Protein AF-A0A132NDT7-F1 (afdb_monomer)

InterPro domains:
  IPR002509 NodB homology domain [PF01522] (3-120)
  IPR002509 NodB homology domain [PS51677] (2-185)
  IPR011330 Glycoside hydrolase/deacetylase, beta/alpha-barrel [SSF88713] (2-185)
  IPR050248 Polysaccharide deacetylase, ArnD subfamily [PTHR10587] (4-184)

Organism: NCBI:txid1469144

Sequence (188 aa):
GRWVALTLDDGPHPRYTPQVLALLRQYRVRATFCLIGTQVRAHPELVRQIVADGHWLCDHTMTHDDRLRRRPDDRVQYEIGAAKRLIEQVAPGARVRYFRAPGGNWSPRLTTAAAAQEMQPLGWSVDPRDWERGRSAASIVRQVHRQLAPGSVILLHDGGGNRAATVAALRVLIPQLLRAGYSFGPPA

Mean predicted aligned error: 2.29 Å

Radius of gyration: 15.52 Å; Cα contacts (8 Å, |Δi|>4): 383; chains: 1; bounding box: 35×32×42 Å

Solvent-accessible surface area (backbone atoms only — not comparable to full-atom values): 9787 Å² total; per-residue (Å²): 129,41,37,32,17,45,34,32,31,52,14,53,26,93,77,39,35,60,54,46,51,51,52,30,59,75,69,73,51,48,39,32,38,25,32,18,27,58,29,39,70,74,35,37,70,54,53,34,49,44,47,75,70,65,35,46,39,24,28,23,26,28,80,55,55,63,60,46,76,76,50,58,68,71,56,47,45,46,30,49,54,50,16,42,50,48,53,38,66,60,19,83,88,51,66,62,47,28,30,34,53,36,92,68,48,74,43,72,68,55,53,53,50,33,47,77,64,68,20,43,84,51,83,67,66,23,77,37,59,57,82,47,88,89,56,46,26,69,56,29,42,52,41,38,64,75,52,63,50,75,71,28,27,35,51,43,48,33,21,89,66,90,34,65,34,42,52,54,18,48,73,52,42,55,62,50,40,47,75,67,52,38,46,61,42,77,82,129

Nearest PDB structures (foldseek):
  5o6y-assembly4_D  TM=9.507E-01  e=4.295E-18  Bacillus cereus ATCC 14579
  2c1g-assembly1_A  TM=9.563E-01  e=1.006E-17  Streptococcus pneumoniae R6
  2c1i-assembly1_A  TM=9.515E-01  e=7.886E-18  Streptococcus pneumoniae R6
  6h8n-assembly1_A  TM=9.478E-01  e=3.391E-17  Bacillus subtilis subsp. subtilis str. 168
  6h8l-assembly1_A  TM=9.472E-01  e=5.860E-17  Bacillus subtilis subsp. subtilis str. 168

pLDDT: mean 97.6, std 3.36, range [61.59, 98.94]

Secondary structure (DSSP, 8-state):
-EEEEEEEEEE--TTTHHHHHHHHHHTT---EEEE-HHHHHH-HHHHHHHHHTT-EEEE--SS--TTGGGS-HHHHHHHHHHHHHHHHHHSTT--EEEE--GGG---HHHHHHHHTTTPEE---SB---TTSTT--HHHHHHHHHHH--TT-EEEEESSSS--HHHHHHHHHHHHHHHHTTEEE----

Foldseek 3Di:
DFAEAEEAEADDDPPQLVLVLVLCVVLVAAHEYAYAQCRCVVCLVSLQSNVVSVHAYEHAFNHLDLCLVVDDLVSLLCRRVVSQVSSCVSHPPHDHAAYEYRVNNDDPSNCVSCVVVNHDYDDFQQDLVLVDPPDALVSSLVSRVVRDDRLGYHYHYRRDDDNPRVSSNSNVNSVVCVVVVYGYDHRD

Structure (mmCIF, N/CA/C/O backbone):
data_AF-A0A132NDT7-F1
#
_entry.id   AF-A0A132NDT7-F1
#
loop_
_atom_site.group_PDB
_atom_site.id
_atom_site.type_symbol
_atom_site.label_atom_id
_atom_site.label_alt_id
_atom_site.label_comp_id
_atom_site.label_asym_id
_atom_site.label_entity_id
_atom_site.label_seq_id
_atom_site.pdbx_PDB_ins_code
_atom_site.Cartn_x
_atom_site.Cartn_y
_atom_site.Cartn_z
_atom_site.occupancy
_atom_site.B_iso_or_equiv
_atom_site.auth_seq_id
_atom_site.auth_comp_id
_atom_site.auth_asym_id
_atom_site.auth_atom_id
_atom_site.pdbx_PDB_model_num
ATOM 1 N N . GLY A 1 1 ? -12.066 18.129 10.594 1.00 61.59 1 GLY A N 1
ATOM 2 C CA . GLY A 1 1 ? -11.829 16.884 11.358 1.00 61.59 1 GLY A CA 1
ATOM 3 C C . GLY A 1 1 ? -10.398 16.430 11.150 1.00 61.59 1 GLY A C 1
ATOM 4 O O . GLY A 1 1 ? -9.768 16.913 10.218 1.00 61.59 1 GLY A O 1
ATOM 5 N N . ARG A 1 2 ? -9.869 15.548 12.005 1.00 88.50 2 ARG A N 1
ATOM 6 C CA . ARG A 1 2 ? -8.537 14.958 11.789 1.00 88.50 2 ARG A CA 1
ATOM 7 C C . ARG A 1 2 ? -8.659 13.871 10.719 1.00 88.50 2 ARG A C 1
ATOM 9 O O . ARG A 1 2 ? -9.625 13.122 10.754 1.00 88.50 2 ARG A O 1
ATOM 16 N N . TRP A 1 3 ? -7.732 13.797 9.773 1.00 94.62 3 TRP A N 1
ATOM 17 C CA . TRP A 1 3 ? -7.769 12.840 8.660 1.00 94.62 3 TRP A CA 1
ATOM 18 C C . TRP A 1 3 ? -6.424 12.111 8.540 1.00 94.62 3 TRP A C 1
ATOM 20 O O . TRP A 1 3 ? -5.398 12.711 8.855 1.00 94.62 3 TRP A O 1
ATOM 30 N N . VAL A 1 4 ? -6.428 10.840 8.125 1.00 97.94 4 VAL A N 1
ATOM 31 C CA . VAL A 1 4 ? -5.228 10.036 7.821 1.00 97.94 4 VAL A CA 1
ATOM 32 C C . VAL A 1 4 ? -5.446 9.118 6.618 1.00 97.94 4 VAL A C 1
ATOM 34 O O . VAL A 1 4 ? -6.557 8.631 6.382 1.00 97.94 4 VAL A O 1
ATOM 37 N N . ALA A 1 5 ? -4.358 8.805 5.917 1.00 98.50 5 ALA A N 1
ATOM 38 C CA . ALA A 1 5 ? -4.307 7.710 4.957 1.00 98.50 5 ALA A CA 1
ATOM 39 C C . ALA A 1 5 ? -3.639 6.488 5.592 1.00 98.50 5 ALA A C 1
ATOM 41 O O . ALA A 1 5 ? -2.468 6.525 5.968 1.00 98.50 5 ALA A O 1
ATOM 42 N N . LEU A 1 6 ? -4.377 5.384 5.683 1.00 98.81 6 LEU A N 1
ATOM 43 C CA . LEU A 1 6 ? -3.814 4.078 6.016 1.00 98.81 6 LEU A CA 1
ATOM 44 C C . LEU A 1 6 ? -3.384 3.391 4.716 1.00 98.81 6 LEU A C 1
ATOM 46 O O . LEU A 1 6 ? -4.221 3.216 3.829 1.00 98.81 6 LEU A O 1
ATOM 50 N N . THR A 1 7 ? -2.107 3.020 4.594 1.00 98.88 7 THR A N 1
ATOM 51 C CA . THR A 1 7 ? -1.554 2.400 3.378 1.00 98.88 7 THR A CA 1
ATOM 52 C C . THR A 1 7 ? -0.884 1.064 3.685 1.00 98.88 7 THR A C 1
ATOM 54 O O . THR A 1 7 ? -0.211 0.948 4.710 1.00 98.88 7 THR A O 1
ATOM 57 N N . LEU A 1 8 ? -1.133 0.062 2.842 1.00 98.88 8 LEU A N 1
ATOM 58 C CA . LEU A 1 8 ? -0.717 -1.332 3.013 1.00 98.88 8 LEU A CA 1
ATOM 59 C C . LEU A 1 8 ? 0.065 -1.779 1.771 1.00 98.88 8 LEU A C 1
ATOM 61 O O . LEU A 1 8 ? -0.501 -1.780 0.677 1.00 98.88 8 LEU A O 1
ATOM 65 N N . ASP A 1 9 ? 1.321 -2.172 1.959 1.00 98.88 9 ASP A N 1
ATOM 66 C CA . ASP A 1 9 ? 2.238 -2.552 0.882 1.00 98.88 9 ASP A CA 1
ATOM 67 C C . ASP A 1 9 ? 2.454 -4.074 0.805 1.00 98.88 9 ASP A C 1
ATOM 69 O O . ASP A 1 9 ? 2.186 -4.837 1.744 1.00 98.88 9 ASP A O 1
ATOM 73 N N . ASP A 1 10 ? 2.988 -4.488 -0.342 1.00 98.75 10 ASP A N 1
ATOM 74 C CA . ASP A 1 10 ? 3.468 -5.827 -0.708 1.00 98.75 10 ASP A CA 1
ATOM 75 C C . ASP A 1 10 ? 2.410 -6.907 -0.950 1.00 98.75 10 ASP A C 1
ATOM 77 O O . ASP A 1 10 ? 2.745 -8.037 -1.324 1.00 98.75 10 ASP A O 1
ATOM 81 N N . GLY A 1 11 ? 1.140 -6.592 -0.725 1.00 98.00 11 GLY A N 1
ATOM 82 C CA . GLY A 1 11 ? 0.028 -7.495 -0.975 1.00 98.00 11 GLY A CA 1
ATOM 83 C C . GLY A 1 11 ? -0.308 -7.688 -2.465 1.00 98.00 11 GLY A C 1
ATOM 84 O O . GLY A 1 11 ? 0.299 -7.081 -3.354 1.00 98.00 11 GLY A O 1
ATOM 85 N N . PRO A 1 12 ? -1.333 -8.509 -2.759 1.00 98.62 12 PRO A N 1
ATOM 86 C CA . PRO A 1 12 ? -2.122 -9.278 -1.792 1.00 98.62 12 PRO A CA 1
ATOM 87 C C . PRO A 1 12 ? -1.417 -10.565 -1.322 1.00 98.62 12 PRO A C 1
ATOM 89 O O . PRO A 1 12 ? -0.888 -11.329 -2.120 1.00 98.62 12 PRO A O 1
ATOM 92 N N . HIS A 1 13 ? -1.471 -10.853 -0.022 1.00 98.62 13 HIS A N 1
ATOM 93 C CA . HIS A 1 13 ? -0.978 -12.093 0.580 1.00 98.62 13 HIS A CA 1
ATOM 94 C C . HIS A 1 13 ? -2.145 -12.969 1.070 1.00 98.62 13 HIS A C 1
ATOM 96 O O . HIS A 1 13 ? -2.976 -12.493 1.855 1.00 98.62 13 HIS A O 1
ATOM 102 N N . PRO A 1 14 ? -2.173 -14.281 0.759 1.00 98.56 14 PRO A N 1
ATOM 103 C CA . PRO A 1 14 ? -3.346 -15.136 0.965 1.00 98.56 14 PRO A CA 1
ATOM 104 C C . PRO A 1 14 ? -3.723 -15.320 2.438 1.00 98.56 14 PRO A C 1
ATOM 106 O O . PRO A 1 14 ? -4.879 -15.557 2.768 1.00 98.56 14 PRO A O 1
ATOM 109 N N . ARG A 1 15 ? -2.755 -15.180 3.353 1.00 98.69 15 ARG A N 1
ATOM 110 C CA . ARG A 1 15 ? -3.000 -15.275 4.800 1.00 98.69 15 ARG A CA 1
ATOM 111 C C . ARG A 1 15 ? -3.387 -13.953 5.462 1.00 98.69 15 ARG A C 1
ATOM 113 O O . ARG A 1 15 ? -4.171 -13.975 6.406 1.00 98.69 15 ARG A O 1
ATOM 120 N N . TYR A 1 16 ? -2.786 -12.832 5.063 1.00 98.81 16 TYR A N 1
ATOM 121 C CA . TYR A 1 16 ? -2.808 -11.603 5.870 1.00 98.81 16 TYR A CA 1
ATOM 122 C C . TYR A 1 16 ? -3.757 -10.559 5.295 1.00 98.81 16 TYR A C 1
ATOM 124 O O . TYR A 1 16 ? -4.542 -10.005 6.063 1.00 98.81 16 TYR A O 1
ATOM 132 N N . THR A 1 17 ? -3.786 -10.376 3.973 1.00 98.88 17 THR A N 1
ATOM 133 C CA . THR A 1 17 ? -4.735 -9.472 3.311 1.00 98.88 17 THR A CA 1
ATOM 134 C C . THR A 1 17 ? -6.188 -9.760 3.711 1.00 98.88 17 THR A C 1
ATOM 136 O O . THR A 1 17 ? -6.862 -8.818 4.124 1.00 98.88 17 THR A O 1
ATOM 139 N N . PRO A 1 18 ? -6.688 -11.019 3.755 1.00 98.88 18 PRO A N 1
ATOM 140 C CA . PRO A 1 18 ? -8.059 -11.279 4.214 1.00 98.88 18 PRO A CA 1
ATOM 141 C C . PRO A 1 18 ? -8.330 -10.839 5.658 1.00 98.88 18 PRO A C 1
ATOM 143 O O . PRO A 1 18 ? -9.418 -10.361 5.971 1.00 98.88 18 PRO A O 1
ATOM 146 N N . GLN A 1 19 ? -7.342 -10.971 6.549 1.00 98.88 19 GLN A N 1
ATOM 147 C CA . GLN A 1 19 ? -7.476 -10.536 7.942 1.00 98.88 19 GLN A CA 1
ATOM 148 C C . GLN A 1 19 ? -7.499 -9.009 8.050 1.00 98.88 19 GLN A C 1
ATOM 150 O O . GLN A 1 19 ? -8.265 -8.464 8.843 1.00 98.88 19 GLN A O 1
ATOM 155 N N . VAL A 1 20 ? -6.684 -8.320 7.244 1.00 98.94 20 VAL A N 1
ATOM 156 C CA . VAL A 1 20 ? -6.707 -6.856 7.145 1.00 98.94 20 VAL A CA 1
ATOM 157 C C . VAL A 1 20 ? -8.066 -6.388 6.629 1.00 98.94 20 VAL A C 1
ATOM 159 O O . VAL A 1 20 ? -8.703 -5.578 7.297 1.00 98.94 20 VAL A O 1
ATOM 162 N N . LEU A 1 21 ? -8.562 -6.948 5.520 1.00 98.94 21 LEU A N 1
ATOM 163 C CA . LEU A 1 21 ? -9.885 -6.625 4.972 1.00 98.94 21 LEU A CA 1
ATOM 164 C C . LEU A 1 21 ? -11.000 -6.838 6.004 1.00 98.94 21 LEU A C 1
ATOM 166 O O . LEU A 1 21 ? -11.849 -5.967 6.182 1.00 98.94 21 LEU A O 1
ATOM 170 N N . ALA A 1 22 ? -10.970 -7.945 6.753 1.00 98.88 22 ALA A N 1
ATOM 171 C CA . ALA A 1 22 ? -11.943 -8.203 7.813 1.00 98.88 22 ALA A CA 1
ATOM 172 C C . ALA A 1 22 ? -11.942 -7.108 8.897 1.00 98.88 22 ALA A C 1
ATOM 174 O O . ALA A 1 22 ? -13.011 -6.652 9.304 1.00 98.88 22 ALA A O 1
ATOM 175 N N . LEU A 1 23 ? -10.763 -6.640 9.328 1.00 98.88 23 LEU A N 1
ATOM 176 C CA . LEU A 1 23 ? -10.649 -5.530 10.281 1.00 98.88 23 LEU A CA 1
ATOM 177 C C . LEU A 1 23 ? -11.166 -4.214 9.685 1.00 98.88 23 LEU A C 1
ATOM 179 O O . LEU A 1 23 ? -11.906 -3.489 10.350 1.00 98.88 23 LEU A O 1
ATOM 183 N N . LEU A 1 24 ? -10.814 -3.903 8.435 1.00 98.88 24 LEU A N 1
ATOM 184 C CA . LEU A 1 24 ? -11.271 -2.683 7.765 1.00 98.88 24 LEU A CA 1
ATOM 185 C C . LEU A 1 24 ? -12.804 -2.664 7.632 1.00 98.88 24 LEU A C 1
ATOM 187 O O . LEU A 1 24 ? -13.431 -1.665 7.992 1.00 98.88 24 LEU A O 1
ATOM 191 N N . ARG A 1 25 ? -13.418 -3.791 7.235 1.00 98.81 25 ARG A N 1
ATOM 192 C CA . ARG A 1 25 ? -14.881 -3.974 7.204 1.00 98.81 25 ARG A CA 1
ATOM 193 C C . ARG A 1 25 ? -15.506 -3.815 8.588 1.00 98.81 25 ARG A C 1
ATOM 195 O O . ARG A 1 25 ? -16.475 -3.070 8.729 1.00 98.81 25 ARG A O 1
ATOM 202 N N . GLN A 1 26 ? -14.941 -4.465 9.611 1.00 98.69 26 GLN A N 1
ATOM 203 C CA . GLN A 1 26 ? -15.437 -4.406 10.992 1.00 98.69 26 GLN A CA 1
ATOM 204 C C . GLN A 1 26 ? -15.554 -2.961 11.492 1.00 98.69 26 GLN A C 1
ATOM 20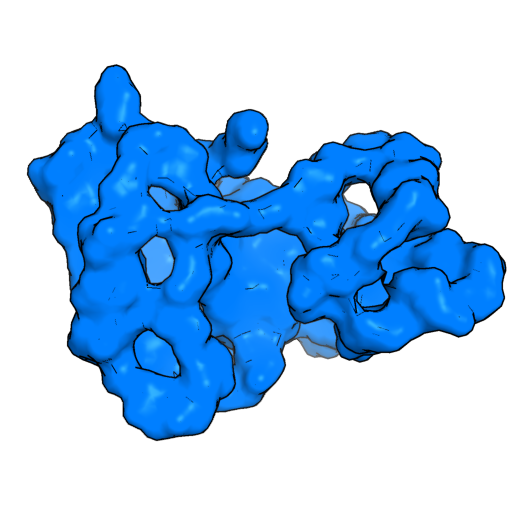6 O O . GLN A 1 26 ? -16.541 -2.603 12.132 1.00 98.69 26 GLN A O 1
ATOM 211 N N . TYR A 1 27 ? -14.560 -2.129 11.187 1.00 98.56 27 TYR A N 1
ATOM 212 C CA . TYR A 1 27 ? -14.525 -0.732 11.617 1.00 98.56 27 TYR A CA 1
ATOM 213 C C . TYR A 1 27 ? -15.078 0.252 10.579 1.00 98.56 27 TYR A C 1
ATOM 215 O O . TYR A 1 27 ? -15.073 1.455 10.831 1.00 98.56 27 TYR A O 1
ATOM 223 N N . ARG A 1 28 ? -15.577 -0.241 9.435 1.00 98.31 28 ARG A N 1
ATOM 224 C CA . ARG A 1 28 ? -16.105 0.560 8.316 1.00 98.31 28 ARG A CA 1
ATOM 225 C C . ARG A 1 28 ? -15.126 1.638 7.838 1.00 98.31 28 ARG A C 1
ATOM 227 O O . ARG A 1 28 ? -15.521 2.756 7.513 1.00 98.31 28 ARG A O 1
ATOM 234 N N . VAL A 1 29 ? -13.840 1.301 7.802 1.00 98.38 29 VAL A N 1
ATOM 235 C CA . VAL A 1 29 ? -12.772 2.182 7.313 1.00 98.38 29 VAL A CA 1
ATOM 236 C C . VAL A 1 29 ? -12.227 1.667 5.988 1.00 98.38 29 VAL A C 1
ATOM 238 O O . VAL A 1 29 ? -12.323 0.484 5.671 1.00 98.38 29 VAL A O 1
ATOM 241 N N . ARG A 1 30 ? -11.630 2.564 5.206 1.00 98.50 30 ARG A N 1
ATOM 242 C CA . ARG A 1 30 ? -10.977 2.227 3.940 1.00 98.50 30 ARG A CA 1
ATOM 243 C C . ARG A 1 30 ? -9.490 2.542 4.017 1.00 98.50 30 ARG A C 1
ATOM 245 O O . ARG A 1 30 ? -9.092 3.463 4.727 1.00 98.50 30 ARG A O 1
ATOM 252 N N . ALA A 1 31 ? -8.697 1.784 3.272 1.00 98.81 31 ALA A N 1
ATOM 253 C CA . ALA A 1 31 ? -7.254 1.949 3.161 1.00 98.81 31 ALA A CA 1
ATOM 254 C C . ALA A 1 31 ? -6.839 2.038 1.686 1.00 98.81 31 ALA A C 1
ATOM 256 O O . ALA A 1 31 ? -7.653 1.813 0.787 1.00 98.81 31 ALA A O 1
ATOM 257 N N . THR A 1 32 ? -5.576 2.379 1.450 1.00 98.88 32 THR A N 1
ATOM 258 C CA . THR A 1 32 ? -4.938 2.272 0.133 1.00 98.88 32 THR A CA 1
ATOM 259 C C . THR A 1 32 ? -4.032 1.052 0.119 1.00 98.88 32 THR A C 1
ATOM 261 O O . THR A 1 32 ? -3.212 0.902 1.019 1.00 98.88 32 THR A O 1
ATOM 264 N N . PHE A 1 33 ? -4.161 0.198 -0.888 1.00 98.88 33 PHE A N 1
ATOM 265 C CA . PHE A 1 33 ? -3.321 -0.986 -1.047 1.00 98.88 33 PHE A CA 1
ATOM 266 C C . PHE A 1 33 ? -2.342 -0.771 -2.202 1.00 98.88 33 PHE A C 1
ATOM 268 O O . PHE A 1 33 ? -2.779 -0.588 -3.340 1.00 98.88 33 PHE A O 1
ATOM 275 N N . CYS A 1 34 ? -1.041 -0.775 -1.908 1.00 98.88 34 CYS A N 1
ATOM 276 C CA . CYS A 1 34 ? 0.033 -0.762 -2.897 1.00 98.88 34 CYS A CA 1
ATOM 277 C C . CYS A 1 34 ? 0.398 -2.204 -3.255 1.00 98.88 34 CYS A C 1
ATOM 279 O O . CYS A 1 34 ? 1.018 -2.918 -2.468 1.00 98.88 34 CYS A O 1
ATOM 281 N N . LEU A 1 35 ? -0.038 -2.644 -4.435 1.00 98.94 35 LEU A N 1
ATOM 282 C CA . LEU A 1 35 ? -0.012 -4.050 -4.826 1.00 98.94 35 LEU A CA 1
ATOM 283 C C . LEU A 1 35 ? 1.175 -4.373 -5.732 1.00 98.94 35 LEU A C 1
ATOM 285 O O . LEU A 1 35 ? 1.456 -3.645 -6.686 1.00 98.94 35 LEU A O 1
ATOM 289 N N . ILE A 1 36 ? 1.811 -5.518 -5.482 1.00 98.94 36 ILE A N 1
ATOM 290 C CA . ILE A 1 36 ? 2.870 -6.054 -6.343 1.00 98.94 36 ILE A CA 1
ATOM 291 C C . ILE A 1 36 ? 2.240 -6.912 -7.445 1.00 98.94 36 ILE A C 1
ATOM 293 O O . ILE A 1 36 ? 1.453 -7.821 -7.172 1.00 98.94 36 ILE A O 1
ATOM 297 N N . GLY A 1 37 ? 2.631 -6.693 -8.700 1.00 98.88 37 GLY A N 1
ATOM 298 C CA . GLY A 1 37 ? 2.045 -7.381 -9.855 1.00 98.88 37 GLY A CA 1
ATOM 299 C C . GLY A 1 37 ? 2.145 -8.915 -9.814 1.00 98.88 37 GLY A C 1
ATOM 300 O O . GLY A 1 37 ? 1.204 -9.609 -10.202 1.00 98.88 37 GLY A O 1
ATOM 301 N N . THR A 1 38 ? 3.242 -9.488 -9.313 1.00 98.81 38 THR A N 1
ATOM 302 C CA . THR A 1 38 ? 3.347 -10.950 -9.124 1.00 98.81 38 THR A CA 1
ATOM 303 C C . THR A 1 38 ? 2.354 -11.484 -8.093 1.00 98.81 38 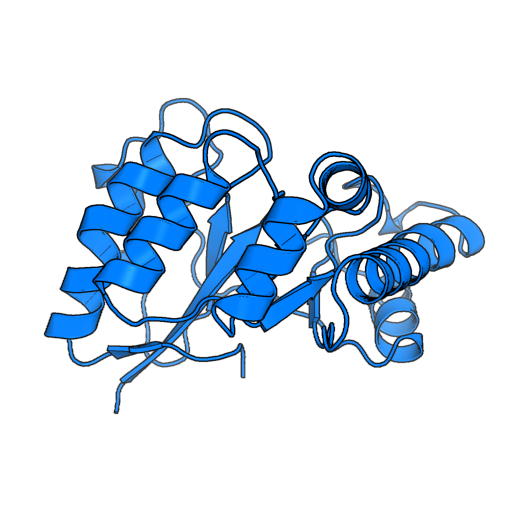THR A C 1
ATOM 305 O O . THR A 1 38 ? 1.793 -12.558 -8.306 1.00 98.81 38 THR A O 1
ATOM 308 N N . GLN A 1 39 ? 2.069 -10.726 -7.032 1.00 98.88 39 GLN A N 1
ATOM 309 C CA . GLN A 1 39 ? 1.079 -11.097 -6.017 1.00 98.88 39 GLN A CA 1
ATOM 310 C C . GLN A 1 39 ? -0.349 -10.946 -6.547 1.00 98.88 39 GLN A C 1
ATOM 312 O O . GLN A 1 39 ? -1.188 -11.818 -6.341 1.00 98.88 39 GLN A O 1
ATOM 317 N N . VAL A 1 40 ? -0.609 -9.893 -7.327 1.00 98.88 40 VAL A N 1
ATOM 318 C CA . VAL A 1 40 ? -1.875 -9.695 -8.054 1.00 98.88 40 VAL A CA 1
ATOM 319 C C . VAL A 1 40 ? -2.165 -10.878 -8.978 1.00 98.88 40 VAL A C 1
ATOM 321 O O . VAL A 1 40 ? -3.293 -11.363 -9.024 1.00 98.88 40 VAL A O 1
ATOM 324 N N . ARG A 1 41 ? -1.147 -11.373 -9.697 1.00 98.75 41 ARG A N 1
ATOM 325 C CA . ARG A 1 41 ? -1.270 -12.557 -10.561 1.00 98.75 41 ARG A CA 1
ATOM 326 C C . ARG A 1 41 ? -1.591 -13.821 -9.766 1.00 98.75 41 ARG A C 1
ATOM 328 O O . ARG A 1 41 ? -2.359 -14.646 -10.249 1.00 98.75 41 ARG A O 1
ATOM 335 N N . ALA A 1 42 ? -0.976 -13.983 -8.597 1.00 98.69 42 ALA A N 1
ATOM 336 C CA . ALA A 1 42 ? -1.156 -15.158 -7.753 1.00 98.69 42 ALA A CA 1
ATOM 337 C C . ALA A 1 42 ? -2.516 -15.172 -7.036 1.00 98.69 42 ALA A C 1
ATOM 339 O O . ALA A 1 42 ? -3.079 -16.247 -6.839 1.00 98.69 42 ALA A O 1
ATOM 340 N N . HIS A 1 43 ? -3.043 -13.996 -6.679 1.00 98.69 43 HIS A N 1
ATOM 341 C CA . HIS A 1 43 ? -4.253 -13.848 -5.863 1.00 98.69 43 HIS A CA 1
ATOM 342 C C . HIS A 1 43 ? -5.238 -12.806 -6.432 1.00 98.69 43 HIS A C 1
ATOM 344 O O . HIS A 1 43 ? -5.594 -11.835 -5.747 1.00 98.69 43 HIS A O 1
ATOM 350 N N . PRO A 1 44 ? -5.702 -12.961 -7.688 1.00 98.69 44 PRO A N 1
ATOM 351 C CA . PRO A 1 44 ? -6.607 -12.003 -8.327 1.00 98.69 44 PRO A CA 1
ATOM 352 C C . PRO A 1 44 ? -7.945 -11.859 -7.585 1.00 98.69 44 PRO A C 1
ATOM 354 O O . PRO A 1 44 ? -8.565 -10.796 -7.604 1.00 98.69 44 PRO A O 1
ATOM 357 N N . GLU A 1 45 ? -8.400 -12.907 -6.899 1.00 98.69 45 GLU A N 1
ATOM 358 C CA . GLU A 1 45 ? -9.595 -12.895 -6.057 1.00 98.69 45 GLU A CA 1
ATOM 359 C C . GLU A 1 45 ? -9.498 -11.902 -4.896 1.00 98.69 45 GLU A C 1
ATOM 361 O O . GLU A 1 45 ? -10.500 -11.274 -4.552 1.00 98.69 45 GLU A O 1
ATOM 366 N N . LEU A 1 46 ? -8.308 -11.706 -4.321 1.00 98.81 46 LEU A N 1
ATOM 367 C CA . LEU A 1 46 ? -8.111 -10.745 -3.237 1.00 98.81 46 LEU A CA 1
ATOM 368 C C . LEU A 1 46 ? -8.120 -9.311 -3.750 1.00 98.81 46 LEU A C 1
ATOM 370 O O . LEU A 1 46 ? -8.667 -8.436 -3.086 1.00 98.81 46 LEU A O 1
ATOM 374 N N . VAL A 1 47 ? -7.615 -9.074 -4.960 1.00 98.81 47 VAL A N 1
ATOM 375 C CA . VAL A 1 47 ? -7.711 -7.756 -5.604 1.00 98.81 47 VAL A CA 1
ATOM 376 C C . VA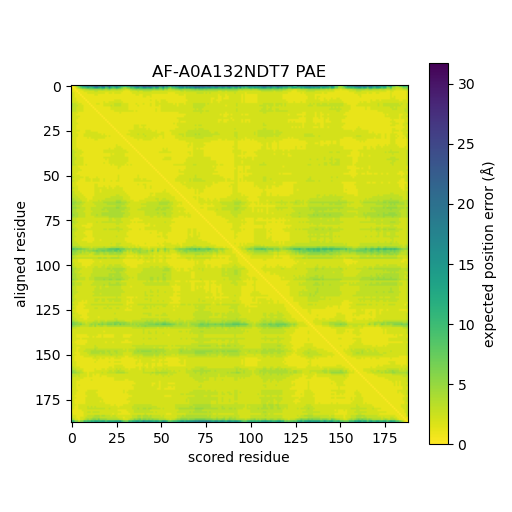L A 1 47 ? -9.170 -7.380 -5.853 1.00 98.81 47 VAL A C 1
ATOM 378 O O . VAL A 1 47 ? -9.578 -6.261 -5.548 1.00 98.81 47 VAL A O 1
ATOM 381 N N . ARG A 1 48 ? -9.995 -8.331 -6.310 1.00 98.69 48 ARG A N 1
ATOM 382 C CA . ARG A 1 48 ? -11.444 -8.110 -6.454 1.00 98.69 48 ARG A CA 1
ATOM 383 C C . ARG A 1 48 ? -12.113 -7.785 -5.122 1.00 98.69 48 ARG A C 1
ATOM 385 O O . ARG A 1 48 ? -12.969 -6.911 -5.094 1.00 98.69 48 ARG A O 1
ATOM 392 N N . GLN A 1 49 ? -11.717 -8.440 -4.029 1.00 98.56 49 GLN A N 1
ATOM 393 C CA . GLN A 1 49 ? -12.243 -8.123 -2.697 1.00 98.56 49 GLN A CA 1
ATOM 394 C C . GLN A 1 49 ? -11.825 -6.726 -2.227 1.00 98.56 49 GLN A C 1
ATOM 396 O O . GLN A 1 49 ? -12.676 -5.980 -1.757 1.00 98.56 49 GLN A O 1
ATOM 401 N N . ILE A 1 50 ? -10.554 -6.349 -2.414 1.00 98.69 50 ILE A N 1
ATOM 402 C CA . ILE A 1 50 ? -10.053 -5.001 -2.101 1.00 98.69 50 ILE A CA 1
ATOM 403 C C . ILE A 1 50 ? -10.904 -3.940 -2.816 1.00 98.69 50 ILE A C 1
ATOM 405 O O . ILE A 1 50 ? -11.336 -2.964 -2.201 1.00 98.69 50 ILE A O 1
ATOM 409 N N . VAL A 1 51 ? -11.183 -4.150 -4.107 1.00 98.44 51 VAL A N 1
ATOM 410 C CA . VAL A 1 51 ? -11.997 -3.235 -4.922 1.00 98.44 51 VAL A CA 1
ATOM 411 C C . VAL A 1 51 ? -13.466 -3.241 -4.500 1.00 98.44 51 VAL A C 1
ATOM 413 O O . VAL A 1 51 ? -14.058 -2.172 -4.371 1.00 98.44 51 VAL A O 1
ATOM 416 N N . ALA A 1 52 ? -14.053 -4.413 -4.244 1.00 98.19 52 ALA A N 1
ATOM 417 C CA . ALA A 1 52 ? -15.442 -4.541 -3.801 1.00 98.19 52 ALA A CA 1
ATOM 418 C C . ALA A 1 52 ? -15.694 -3.860 -2.442 1.00 98.19 52 ALA A C 1
ATOM 420 O O . ALA A 1 52 ? -16.759 -3.283 -2.236 1.00 98.19 52 ALA A O 1
ATOM 421 N N . ASP A 1 53 ? -14.697 -3.852 -1.553 1.00 98.19 53 ASP A N 1
ATOM 422 C CA . ASP A 1 53 ? -14.731 -3.133 -0.272 1.00 98.19 53 ASP A CA 1
ATOM 423 C C . ASP A 1 53 ? -14.498 -1.612 -0.419 1.00 98.19 53 ASP A C 1
ATOM 425 O O . ASP A 1 53 ? -14.510 -0.858 0.560 1.00 98.19 53 ASP A O 1
ATOM 429 N N . GLY A 1 54 ? -14.288 -1.134 -1.649 1.00 97.81 54 GLY A N 1
ATOM 430 C CA . GLY A 1 54 ? -14.157 0.281 -1.983 1.00 97.81 54 GLY A CA 1
ATOM 431 C C . GLY A 1 54 ? -12.819 0.904 -1.586 1.00 97.81 54 GLY A C 1
ATOM 432 O O . GLY A 1 54 ? -12.742 2.129 -1.452 1.00 97.81 54 GLY A O 1
ATOM 433 N N . HIS A 1 55 ? -11.785 0.092 -1.352 1.00 98.62 55 HIS A N 1
ATOM 434 C CA . HIS A 1 55 ? -10.438 0.562 -1.040 1.00 98.62 55 HIS A CA 1
ATOM 435 C C . HIS A 1 55 ? -9.761 1.226 -2.246 1.00 98.62 55 HIS A C 1
ATOM 437 O O . HIS A 1 55 ? -10.120 0.990 -3.401 1.00 98.62 55 HIS A O 1
ATOM 443 N N . TRP A 1 56 ? -8.769 2.073 -1.975 1.00 98.62 56 TRP A N 1
ATOM 444 C CA . TRP A 1 56 ? -7.979 2.715 -3.024 1.00 98.62 56 TRP A CA 1
ATOM 445 C C . TRP A 1 56 ? -6.812 1.827 -3.442 1.00 98.62 56 TRP A C 1
ATOM 447 O O . TRP A 1 56 ? -6.287 1.052 -2.642 1.00 98.62 56 TRP A O 1
ATOM 457 N N . LEU A 1 57 ? -6.397 1.960 -4.699 1.00 98.62 57 LEU A N 1
ATOM 458 C CA . LEU A 1 57 ? -5.342 1.146 -5.286 1.00 98.62 57 LEU A CA 1
ATOM 459 C C . LEU A 1 57 ? -4.117 1.981 -5.633 1.00 98.62 57 LEU A C 1
ATOM 461 O O . LEU A 1 57 ? -4.215 3.104 -6.140 1.00 98.62 57 LEU A O 1
ATOM 465 N N . CYS A 1 58 ? -2.972 1.370 -5.383 1.00 98.81 58 CYS A N 1
ATOM 466 C CA . CYS A 1 58 ? -1.644 1.876 -5.635 1.00 98.81 58 CYS A CA 1
ATOM 467 C C . CYS A 1 58 ? -0.838 0.780 -6.349 1.00 98.81 58 CYS A C 1
ATOM 469 O O . CYS A 1 58 ? -0.946 -0.404 -6.027 1.00 98.81 58 CYS A O 1
ATOM 471 N N . ASP A 1 59 ? -0.061 1.171 -7.346 1.00 98.81 59 ASP A N 1
ATOM 472 C CA . ASP A 1 59 ? 0.910 0.316 -8.016 1.00 98.81 59 ASP A CA 1
ATOM 473 C C . ASP A 1 59 ? 2.193 0.239 -7.180 1.00 98.81 59 ASP A C 1
ATOM 475 O O . ASP A 1 59 ? 2.726 1.274 -6.761 1.00 98.81 59 ASP A O 1
ATOM 479 N N . HIS A 1 60 ? 2.687 -0.980 -6.945 1.00 98.81 60 HIS A N 1
ATOM 480 C CA . HIS A 1 60 ? 3.948 -1.227 -6.249 1.00 98.81 60 HIS A CA 1
ATOM 481 C C . HIS A 1 60 ? 4.947 -2.047 -7.072 1.00 98.81 60 HIS A C 1
ATOM 483 O O . HIS A 1 60 ? 5.733 -2.828 -6.534 1.00 98.81 60 HIS A O 1
ATOM 489 N N . THR A 1 61 ? 4.952 -1.826 -8.387 1.00 98.88 61 THR A N 1
ATOM 490 C CA . THR A 1 61 ? 5.743 -2.510 -9.420 1.00 98.88 61 THR A CA 1
ATOM 491 C C . THR A 1 61 ? 5.362 -3.973 -9.645 1.00 98.88 61 THR A C 1
ATOM 493 O O . THR A 1 61 ? 4.627 -4.592 -8.874 1.00 98.88 61 THR A O 1
ATOM 496 N N . MET A 1 62 ? 5.859 -4.563 -10.734 1.00 98.81 62 MET A N 1
ATOM 497 C CA . MET A 1 62 ? 5.599 -5.963 -11.053 1.00 98.81 62 MET A CA 1
ATOM 498 C C . MET A 1 62 ? 6.307 -6.907 -10.090 1.00 98.81 62 MET A C 1
ATOM 500 O O . MET A 1 62 ? 5.693 -7.882 -9.658 1.00 98.81 62 MET A O 1
ATOM 504 N N . THR A 1 63 ? 7.582 -6.658 -9.783 1.00 98.62 63 THR A N 1
ATOM 505 C CA . THR A 1 63 ? 8.423 -7.614 -9.045 1.00 98.62 63 THR A CA 1
ATOM 506 C C . THR A 1 63 ? 9.042 -7.072 -7.764 1.00 98.62 63 THR A C 1
ATOM 508 O O . THR A 1 63 ? 9.780 -7.814 -7.123 1.00 98.62 63 THR A O 1
ATOM 511 N N . HIS A 1 64 ? 8.771 -5.818 -7.391 1.00 98.38 64 HIS A N 1
ATOM 512 C CA . HIS A 1 64 ? 9.325 -5.183 -6.190 1.00 98.38 64 HIS A CA 1
ATOM 513 C C . HIS A 1 64 ? 10.870 -5.175 -6.179 1.00 98.38 64 HIS A C 1
ATOM 515 O O . HIS A 1 64 ? 11.535 -5.670 -5.269 1.00 98.38 64 HIS A O 1
ATOM 521 N N . ASP A 1 65 ? 11.474 -4.629 -7.240 1.00 97.94 65 ASP A N 1
ATOM 522 C CA . ASP A 1 65 ? 12.928 -4.433 -7.303 1.00 97.94 65 ASP A CA 1
ATOM 523 C C . ASP A 1 65 ? 13.332 -3.108 -6.632 1.00 97.94 65 ASP A C 1
ATOM 525 O O . ASP A 1 65 ? 13.187 -2.036 -7.219 1.00 97.94 65 ASP A O 1
ATOM 529 N N . ASP A 1 66 ? 13.928 -3.160 -5.439 1.00 96.25 66 ASP A N 1
ATOM 530 C CA . ASP A 1 66 ? 14.423 -1.966 -4.725 1.00 96.25 66 ASP A CA 1
ATOM 531 C C . ASP A 1 66 ? 15.509 -1.193 -5.495 1.00 96.25 66 ASP A C 1
ATOM 533 O O . ASP A 1 66 ? 15.810 -0.029 -5.212 1.00 96.25 66 ASP A O 1
ATOM 537 N N . ARG A 1 67 ? 16.126 -1.823 -6.500 1.00 97.62 67 ARG A N 1
ATOM 538 C CA . ARG A 1 67 ? 17.120 -1.200 -7.379 1.00 97.62 67 ARG A CA 1
ATOM 539 C C . ARG A 1 67 ? 16.508 -0.701 -8.685 1.00 97.62 67 ARG A C 1
ATOM 541 O O . ARG A 1 67 ? 17.274 -0.311 -9.568 1.00 97.62 67 ARG A O 1
ATOM 548 N N . LEU A 1 68 ? 15.178 -0.636 -8.808 1.00 98.00 68 LEU A N 1
ATOM 549 C CA . LEU A 1 68 ? 14.483 -0.270 -10.047 1.00 98.00 68 LEU A CA 1
ATOM 550 C C . LEU A 1 68 ? 15.000 1.033 -10.669 1.00 98.00 68 LEU A C 1
ATOM 552 O O . LEU A 1 68 ? 15.228 1.094 -11.873 1.00 98.00 68 LEU A O 1
ATOM 556 N N . ARG A 1 69 ? 15.308 2.050 -9.853 1.00 96.19 69 ARG A N 1
ATOM 557 C CA . ARG A 1 69 ? 15.869 3.330 -10.332 1.00 96.19 69 ARG A CA 1
ATOM 558 C C . ARG A 1 69 ? 17.195 3.209 -11.101 1.00 96.19 69 ARG A C 1
ATOM 560 O O . ARG A 1 69 ? 17.584 4.151 -11.786 1.00 96.19 69 ARG A O 1
ATOM 567 N N . ARG A 1 70 ? 17.906 2.084 -10.958 1.00 97.06 70 ARG A N 1
ATOM 568 C CA . ARG A 1 70 ? 19.175 1.765 -11.636 1.00 97.06 70 ARG A CA 1
ATOM 569 C C . ARG A 1 70 ? 18.989 0.846 -12.847 1.00 97.06 70 ARG A C 1
ATOM 571 O O . ARG A 1 70 ? 19.973 0.516 -13.500 1.00 97.06 70 ARG A O 1
ATOM 578 N N . ARG A 1 71 ? 17.766 0.392 -13.128 1.00 98.06 71 ARG A N 1
ATOM 579 C CA . ARG A 1 71 ? 17.477 -0.471 -14.278 1.00 98.06 71 ARG A CA 1
ATOM 580 C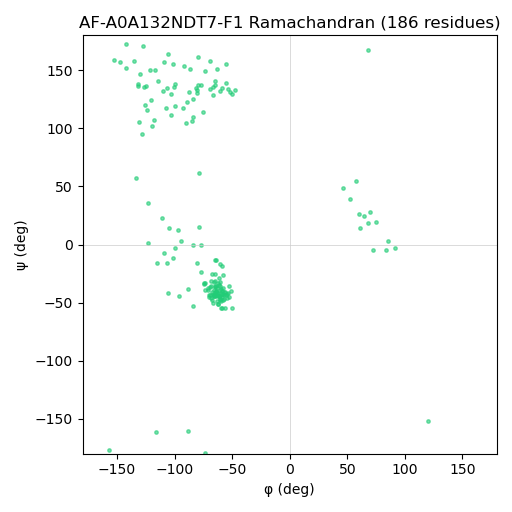 C . ARG A 1 71 ? 17.367 0.343 -15.570 1.00 98.06 71 ARG A C 1
ATOM 582 O O . ARG A 1 71 ? 17.182 1.562 -15.491 1.00 98.06 71 ARG A O 1
ATOM 589 N N . PRO A 1 72 ? 17.491 -0.304 -16.740 1.00 98.00 72 PRO A N 1
ATOM 590 C CA . PRO A 1 72 ? 17.175 0.294 -18.039 1.00 98.00 72 PRO A CA 1
ATOM 591 C C . PRO A 1 72 ? 15.741 0.852 -18.123 1.00 98.00 72 PRO A C 1
ATOM 593 O O . PRO A 1 72 ? 14.871 0.445 -17.351 1.00 98.00 72 PRO A O 1
ATOM 596 N N . ASP A 1 73 ? 15.504 1.826 -19.009 1.00 97.00 73 ASP A N 1
ATOM 597 C CA . ASP A 1 73 ? 14.215 2.535 -19.106 1.00 97.00 73 ASP A CA 1
ATOM 598 C C . ASP A 1 73 ? 13.053 1.614 -19.487 1.00 97.00 73 ASP A C 1
ATOM 600 O O . ASP A 1 73 ? 11.991 1.689 -18.876 1.00 97.00 73 ASP A O 1
ATOM 604 N N . ASP A 1 74 ? 13.259 0.702 -20.433 1.00 97.62 74 ASP A N 1
ATOM 605 C CA . ASP A 1 74 ? 12.279 -0.318 -20.816 1.00 97.62 74 ASP A CA 1
ATOM 606 C C . ASP A 1 74 ? 11.848 -1.170 -19.612 1.00 97.62 74 ASP A C 1
ATOM 608 O O . ASP A 1 74 ? 10.656 -1.421 -19.417 1.00 97.62 74 ASP A O 1
ATOM 612 N N . ARG A 1 75 ? 12.794 -1.535 -18.736 1.00 98.38 75 ARG A N 1
ATOM 613 C CA . ARG A 1 75 ? 12.485 -2.258 -17.501 1.00 98.38 75 ARG A CA 1
ATOM 614 C C . ARG A 1 75 ? 11.681 -1.405 -16.527 1.00 98.38 75 ARG A C 1
ATOM 616 O O . ARG A 1 75 ? 10.737 -1.920 -15.938 1.00 98.38 75 ARG A O 1
ATOM 623 N N . VAL A 1 76 ? 12.024 -0.127 -16.360 1.00 98.56 76 VAL A N 1
ATOM 624 C CA . VAL A 1 76 ? 11.259 0.804 -15.511 1.00 98.56 76 VAL A CA 1
ATOM 625 C C . VAL A 1 76 ? 9.816 0.932 -16.003 1.00 98.56 76 VAL A C 1
ATOM 627 O O . VAL A 1 76 ? 8.883 0.782 -15.214 1.00 98.56 76 VAL A O 1
ATOM 630 N N . GLN A 1 77 ? 9.627 1.154 -17.305 1.00 98.06 77 GLN A N 1
ATOM 631 C CA . GLN A 1 77 ? 8.303 1.287 -17.916 1.00 98.06 77 GLN A CA 1
ATOM 632 C C . GLN A 1 77 ? 7.494 -0.008 -17.808 1.00 98.06 77 GLN A C 1
ATOM 634 O O . GLN A 1 77 ? 6.297 0.032 -17.524 1.00 98.06 77 GLN A O 1
ATOM 639 N N . TYR A 1 78 ? 8.138 -1.163 -17.994 1.00 98.56 78 TYR A N 1
ATOM 640 C CA . TYR A 1 78 ? 7.495 -2.460 -17.814 1.00 98.56 78 TYR A CA 1
ATOM 641 C C . TYR A 1 78 ? 7.035 -2.668 -16.368 1.00 98.56 78 TYR A C 1
ATOM 643 O O . TYR A 1 78 ? 5.873 -2.998 -16.148 1.00 98.56 78 TYR A O 1
ATOM 651 N N . GLU A 1 79 ? 7.921 -2.459 -15.390 1.00 98.75 79 GLU A N 1
ATOM 652 C CA . GLU A 1 79 ? 7.626 -2.687 -13.971 1.00 98.75 79 GLU A CA 1
ATOM 653 C C . GLU A 1 79 ? 6.427 -1.877 -13.486 1.00 98.75 79 GLU A C 1
ATOM 655 O O . GLU A 1 79 ? 5.602 -2.413 -12.754 1.00 98.75 79 GLU A O 1
ATOM 660 N N . ILE A 1 80 ? 6.318 -0.621 -13.919 1.00 98.62 80 ILE A N 1
ATOM 661 C CA . ILE A 1 80 ? 5.245 0.291 -13.512 1.00 98.62 80 ILE A CA 1
ATOM 662 C C . ILE A 1 80 ? 3.993 0.071 -14.370 1.00 98.62 80 ILE A C 1
ATOM 664 O O . ILE A 1 80 ? 2.905 -0.165 -13.865 1.00 98.62 80 ILE A O 1
ATOM 668 N N . GLY A 1 81 ? 4.110 0.100 -15.698 1.00 98.44 81 GLY A N 1
ATOM 669 C CA . GLY A 1 81 ? 2.932 0.017 -16.563 1.00 98.44 81 GLY A CA 1
ATOM 670 C C . GLY A 1 81 ? 2.245 -1.351 -16.532 1.00 98.44 81 GLY A C 1
ATOM 671 O O . GLY A 1 81 ? 1.020 -1.434 -16.633 1.00 98.44 81 GLY A O 1
ATOM 672 N N . ALA A 1 82 ? 3.005 -2.446 -16.422 1.00 98.69 82 ALA A N 1
ATOM 673 C CA . ALA A 1 82 ? 2.418 -3.784 -16.437 1.00 98.69 82 ALA A CA 1
ATOM 674 C C . ALA A 1 82 ? 1.688 -4.121 -15.129 1.00 98.69 82 ALA A C 1
ATOM 676 O O . ALA A 1 82 ? 0.670 -4.812 -15.191 1.00 98.69 82 ALA A O 1
ATOM 677 N N . ALA A 1 83 ? 2.153 -3.617 -13.981 1.00 98.69 83 ALA A N 1
ATOM 678 C CA . ALA A 1 83 ? 1.497 -3.846 -12.695 1.00 98.69 83 ALA A CA 1
ATOM 679 C C . ALA A 1 83 ? 0.130 -3.156 -12.652 1.00 98.69 83 ALA A C 1
ATOM 681 O O . ALA A 1 83 ? -0.876 -3.838 -12.442 1.00 98.69 83 ALA A O 1
ATOM 682 N N . LYS A 1 84 ? 0.062 -1.865 -12.996 1.00 98.62 84 LYS A N 1
ATOM 683 C CA . LYS A 1 84 ? -1.192 -1.118 -13.155 1.00 98.62 84 LYS A CA 1
ATOM 684 C C . LYS A 1 84 ? -2.184 -1.846 -14.055 1.00 98.62 84 LYS A C 1
ATOM 686 O O . LYS A 1 84 ? -3.308 -2.120 -13.635 1.00 98.62 84 LYS A O 1
ATOM 691 N N . ARG A 1 85 ? -1.765 -2.193 -15.280 1.00 98.56 85 ARG A N 1
ATOM 692 C CA . ARG A 1 85 ? -2.637 -2.882 -16.247 1.00 98.56 85 ARG A CA 1
ATOM 693 C C . ARG A 1 85 ? -3.159 -4.202 -15.697 1.00 98.56 85 ARG A C 1
ATOM 695 O O . ARG A 1 85 ? -4.334 -4.504 -15.868 1.00 98.56 85 ARG A O 1
ATOM 702 N N . LEU A 1 86 ? -2.306 -4.978 -15.031 1.00 98.75 86 LEU A N 1
ATOM 703 C CA . LEU A 1 86 ? -2.708 -6.252 -14.452 1.00 98.75 86 LEU A CA 1
ATOM 704 C C . LEU A 1 86 ? -3.731 -6.067 -13.321 1.00 98.75 86 LEU A C 1
ATOM 706 O O . LEU A 1 86 ? -4.722 -6.792 -13.291 1.00 98.75 86 LEU A O 1
ATOM 710 N N . ILE A 1 87 ? -3.528 -5.093 -12.427 1.00 98.69 87 ILE A N 1
ATOM 71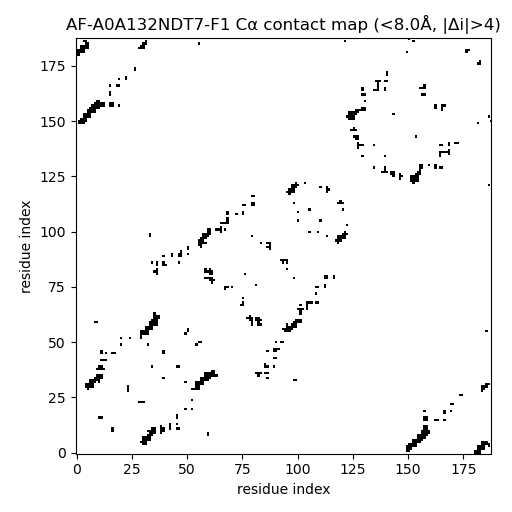1 C CA . ILE A 1 87 ? -4.482 -4.771 -11.352 1.00 98.69 87 ILE A CA 1
ATOM 712 C C . ILE A 1 87 ? -5.853 -4.416 -11.944 1.00 98.69 87 ILE A C 1
ATOM 714 O O . ILE A 1 87 ? -6.873 -4.956 -11.515 1.00 98.69 87 ILE A O 1
ATOM 718 N N . GLU A 1 88 ? -5.876 -3.551 -12.959 1.00 98.38 88 GLU A N 1
ATOM 719 C CA . GLU A 1 88 ? -7.114 -3.109 -13.615 1.00 98.38 88 GLU A CA 1
ATOM 720 C C . GLU A 1 88 ? -7.792 -4.224 -14.418 1.00 98.38 88 GLU A C 1
ATOM 722 O O . GLU A 1 88 ? -9.018 -4.284 -14.490 1.00 98.38 88 GLU A O 1
ATOM 727 N N . GLN A 1 89 ? -7.008 -5.153 -14.968 1.00 98.25 89 GLN A N 1
ATOM 728 C CA . GLN A 1 89 ? -7.517 -6.313 -15.689 1.00 98.25 89 GLN A CA 1
ATOM 729 C C . GLN A 1 89 ? -8.203 -7.325 -14.762 1.00 98.25 89 GLN A C 1
ATOM 731 O O . GLN A 1 89 ? -9.246 -7.876 -15.119 1.00 98.25 89 GLN A O 1
ATOM 736 N N . VAL A 1 90 ? -7.627 -7.626 -13.591 1.00 98.38 90 VAL A N 1
ATOM 737 C CA . VAL A 1 90 ? -8.171 -8.685 -12.719 1.00 98.38 90 VAL A CA 1
ATOM 738 C C . VAL A 1 90 ? -9.410 -8.245 -11.943 1.00 98.38 90 VAL A C 1
ATOM 740 O O . VAL A 1 90 ? -10.210 -9.101 -11.551 1.00 98.38 90 VAL A O 1
ATOM 743 N N . ALA A 1 91 ? -9.583 -6.938 -11.737 1.00 95.94 91 ALA A N 1
ATOM 744 C CA . ALA A 1 91 ? -10.687 -6.356 -10.987 1.00 95.94 91 ALA A CA 1
ATOM 745 C C . ALA A 1 91 ? -11.383 -5.250 -11.804 1.00 95.94 91 ALA A C 1
ATOM 747 O O . ALA A 1 91 ? -10.962 -4.093 -11.763 1.00 95.94 91 ALA A O 1
ATOM 748 N N . PRO A 1 92 ? -12.471 -5.576 -12.528 1.00 89.81 92 PRO A N 1
ATOM 749 C CA . PRO A 1 92 ? -13.228 -4.592 -13.295 1.00 89.81 92 PRO A CA 1
ATOM 750 C C . PRO A 1 92 ? -13.665 -3.398 -12.437 1.00 89.81 92 PRO A C 1
ATOM 752 O O . PRO A 1 92 ? -14.170 -3.567 -11.329 1.00 89.81 92 PRO A O 1
ATOM 755 N N . GLY A 1 93 ? -13.468 -2.183 -12.951 1.00 89.88 93 GLY A N 1
ATOM 756 C CA . GLY A 1 93 ? -13.776 -0.941 -12.233 1.00 89.88 93 GLY A CA 1
ATOM 757 C C . GLY A 1 93 ? -12.680 -0.462 -11.274 1.00 89.88 93 GLY A C 1
ATOM 758 O O . GLY A 1 93 ? -12.798 0.644 -10.741 1.00 89.88 93 GLY A O 1
ATOM 759 N N . ALA A 1 94 ? -11.600 -1.231 -11.092 1.00 95.44 94 ALA A N 1
ATOM 760 C CA . ALA A 1 94 ? -10.394 -0.756 -10.427 1.00 95.44 94 ALA A CA 1
ATOM 761 C C . ALA A 1 94 ? -9.855 0.506 -11.115 1.00 95.44 94 ALA A C 1
ATOM 763 O O . ALA A 1 94 ? -9.835 0.614 -12.340 1.00 95.44 94 ALA A O 1
ATOM 764 N N . ARG A 1 95 ? -9.401 1.464 -10.305 1.00 96.06 95 ARG A N 1
ATOM 765 C CA . ARG A 1 95 ? -8.688 2.656 -10.769 1.00 96.06 95 ARG A CA 1
ATOM 766 C C . ARG A 1 95 ? -7.432 2.812 -9.937 1.00 96.06 95 ARG A C 1
ATOM 768 O O . ARG A 1 95 ? -7.516 3.206 -8.771 1.00 96.06 95 ARG A O 1
ATOM 775 N N . VAL A 1 96 ? -6.286 2.499 -10.527 1.00 98.19 96 VAL A N 1
ATOM 776 C CA . VAL A 1 96 ? -4.994 2.669 -9.861 1.00 98.19 96 VAL A CA 1
ATOM 777 C C . VAL A 1 96 ? -4.558 4.116 -10.052 1.00 98.19 96 VAL A C 1
ATOM 779 O O . VAL A 1 96 ? -4.275 4.538 -11.169 1.00 98.19 96 VAL A O 1
ATOM 782 N N . ARG A 1 97 ? -4.574 4.894 -8.966 1.00 96.75 97 ARG A N 1
ATOM 783 C CA . ARG A 1 97 ? -4.293 6.344 -8.998 1.00 96.75 97 ARG A CA 1
ATOM 784 C C . ARG A 1 97 ? -2.936 6.713 -8.429 1.00 96.75 97 ARG A C 1
ATOM 786 O O . ARG A 1 97 ? -2.478 7.831 -8.631 1.00 96.75 97 ARG A O 1
ATOM 793 N N . TYR A 1 98 ? -2.324 5.795 -7.696 1.00 98.75 98 TYR A N 1
ATOM 794 C CA . TYR A 1 98 ? -1.086 6.036 -6.980 1.00 98.75 98 TYR A CA 1
ATOM 795 C C . TYR A 1 98 ? -0.017 5.066 -7.451 1.00 98.75 98 TYR A C 1
ATOM 797 O O . TYR A 1 98 ? -0.320 3.933 -7.815 1.00 98.75 98 TYR A O 1
ATOM 805 N N . PHE A 1 99 ? 1.230 5.500 -7.382 1.00 98.81 99 PHE A N 1
ATOM 806 C CA . PHE A 1 99 ? 2.398 4.649 -7.526 1.00 98.81 99 PHE A CA 1
ATOM 807 C C . PHE A 1 99 ? 3.299 4.864 -6.316 1.00 98.81 99 PHE A C 1
ATOM 809 O O . PHE A 1 99 ? 3.549 6.007 -5.925 1.00 98.81 99 PHE A O 1
ATOM 816 N N . ARG A 1 100 ? 3.820 3.783 -5.740 1.00 98.75 100 ARG A N 1
ATOM 817 C CA . ARG A 1 100 ? 4.840 3.841 -4.693 1.00 98.75 100 ARG A CA 1
ATOM 818 C C . ARG A 1 100 ? 6.080 3.094 -5.162 1.00 98.75 100 ARG A C 1
ATOM 820 O O . ARG A 1 100 ? 6.010 1.919 -5.506 1.00 98.75 100 ARG A O 1
ATOM 827 N N . ALA A 1 101 ? 7.228 3.768 -5.161 1.00 98.44 101 ALA A N 1
ATOM 828 C CA . ALA A 1 101 ? 8.496 3.132 -5.501 1.00 98.44 101 ALA A CA 1
ATOM 829 C C . ALA A 1 101 ? 8.918 2.127 -4.403 1.00 98.44 101 ALA A C 1
ATOM 831 O O . ALA A 1 101 ? 8.893 2.505 -3.227 1.00 98.44 101 ALA A O 1
ATOM 832 N N . PRO A 1 102 ? 9.356 0.899 -4.756 1.00 97.94 102 PRO A N 1
ATOM 833 C CA . PRO A 1 102 ? 9.886 -0.081 -3.806 1.00 97.94 102 PRO A CA 1
ATOM 834 C C . PRO A 1 102 ? 10.967 0.505 -2.890 1.00 97.94 102 PRO A C 1
ATOM 836 O O . PRO A 1 102 ? 11.886 1.209 -3.338 1.00 97.94 102 PRO A O 1
ATOM 839 N N . GLY A 1 103 ? 10.796 0.294 -1.584 1.00 95.12 103 GLY A N 1
ATOM 840 C CA . GLY A 1 103 ? 11.660 0.844 -0.536 1.00 95.12 103 GLY A CA 1
ATOM 841 C C . GLY A 1 103 ? 11.715 2.379 -0.469 1.00 95.12 103 GLY A C 1
ATOM 842 O O . GLY A 1 103 ? 12.634 2.929 0.135 1.00 95.12 103 GLY A O 1
ATOM 843 N N . GLY A 1 104 ? 10.794 3.096 -1.126 1.00 96.88 104 GLY A N 1
ATOM 844 C CA . GLY A 1 104 ? 10.834 4.558 -1.244 1.00 96.88 104 GLY A CA 1
ATOM 845 C C . GLY A 1 104 ? 11.986 5.081 -2.108 1.00 96.88 104 GLY A C 1
ATOM 846 O O . GLY A 1 104 ? 12.342 6.257 -2.019 1.00 96.88 104 GLY A O 1
ATOM 847 N N . ASN A 1 105 ? 12.587 4.228 -2.946 1.00 97.12 105 ASN A N 1
ATOM 848 C CA . ASN A 1 105 ? 13.773 4.545 -3.746 1.00 97.12 105 ASN A CA 1
ATOM 849 C C . ASN A 1 105 ? 13.444 5.376 -4.998 1.00 97.12 105 ASN A C 1
ATOM 851 O O . ASN A 1 105 ? 13.692 4.958 -6.133 1.00 97.12 105 ASN A O 1
ATOM 855 N N . TRP A 1 106 ? 12.905 6.575 -4.790 1.00 97.06 106 TRP A N 1
ATOM 856 C CA . TRP A 1 106 ? 12.499 7.491 -5.850 1.00 97.06 106 TRP A CA 1
ATOM 857 C C . TRP A 1 106 ? 13.661 7.969 -6.733 1.00 97.06 106 TRP A C 1
ATOM 859 O O . TRP A 1 106 ? 14.821 8.074 -6.316 1.00 97.06 106 TRP A O 1
ATOM 869 N N . SER A 1 107 ? 13.324 8.278 -7.985 1.00 97.06 107 SER A N 1
ATOM 870 C CA . SER A 1 107 ? 14.160 9.017 -8.931 1.00 97.06 107 SER A CA 1
ATOM 871 C C . SER A 1 107 ? 13.264 9.757 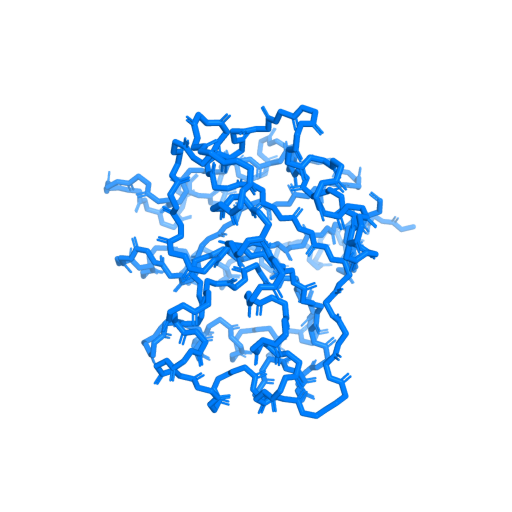-9.933 1.00 97.06 107 SER A C 1
ATOM 873 O O . SER A 1 107 ? 12.129 9.320 -10.145 1.00 97.06 107 SER A O 1
ATOM 875 N N . PRO A 1 108 ? 13.755 10.818 -10.604 1.00 96.69 108 PRO A N 1
ATOM 876 C CA . PRO A 1 108 ? 12.985 11.509 -11.641 1.00 96.69 108 PRO A CA 1
ATOM 877 C C . PRO A 1 108 ? 12.457 10.561 -12.726 1.00 96.69 108 PRO A C 1
ATOM 879 O O . PRO A 1 108 ? 11.329 10.713 -13.178 1.00 96.69 108 PRO A O 1
ATOM 882 N N . ARG A 1 109 ? 13.230 9.522 -13.077 1.00 95.38 109 ARG A N 1
ATOM 883 C CA . ARG A 1 109 ? 12.826 8.491 -14.048 1.00 95.38 109 ARG A CA 1
ATOM 884 C C . ARG A 1 109 ? 11.582 7.723 -13.594 1.00 95.38 109 ARG A C 1
ATOM 886 O O . ARG A 1 109 ? 10.675 7.525 -14.396 1.00 95.38 109 ARG A O 1
ATOM 893 N N . LEU A 1 110 ? 11.517 7.325 -12.318 1.00 97.81 110 LEU A N 1
ATOM 894 C CA . LEU A 1 110 ? 10.338 6.636 -11.777 1.00 97.81 110 LEU A CA 1
ATOM 895 C C . LEU A 1 110 ? 9.127 7.570 -11.715 1.00 97.81 110 LEU A C 1
ATOM 897 O O . LEU A 1 110 ? 8.028 7.159 -12.070 1.00 97.81 110 LEU A O 1
ATOM 901 N N . THR A 1 111 ? 9.331 8.828 -11.317 1.00 97.38 111 THR A N 1
ATOM 902 C CA . THR A 1 111 ? 8.263 9.835 -11.287 1.00 97.38 111 THR A CA 1
ATOM 903 C C . THR A 1 111 ? 7.677 10.070 -12.679 1.00 97.38 111 THR A C 1
ATOM 905 O O . THR A 1 111 ? 6.460 10.040 -12.835 1.00 97.38 111 THR A O 1
ATOM 908 N N . THR A 1 112 ? 8.520 10.234 -13.704 1.00 97.56 112 THR A N 1
ATOM 909 C CA . THR A 1 112 ? 8.071 10.399 -15.095 1.00 97.56 112 THR A CA 1
ATOM 910 C C . THR A 1 112 ? 7.328 9.166 -15.603 1.00 97.56 112 THR A C 1
ATOM 912 O O . THR A 1 112 ? 6.281 9.303 -16.231 1.00 97.56 112 THR A O 1
ATOM 915 N N . ALA A 1 113 ? 7.825 7.959 -15.315 1.00 97.69 113 ALA A N 1
ATOM 916 C CA . ALA A 1 113 ? 7.163 6.720 -15.719 1.00 97.69 113 ALA A CA 1
ATOM 917 C C . ALA A 1 113 ? 5.789 6.542 -15.047 1.00 97.69 113 ALA A C 1
ATOM 919 O O . ALA A 1 113 ? 4.826 6.166 -15.710 1.00 97.69 113 ALA A O 1
ATOM 920 N N . ALA A 1 114 ? 5.670 6.871 -13.758 1.00 98.00 114 ALA A N 1
ATOM 921 C CA . ALA A 1 114 ? 4.392 6.857 -13.051 1.00 98.00 114 ALA A CA 1
ATOM 922 C C . ALA A 1 114 ? 3.408 7.901 -13.606 1.00 98.00 114 ALA A C 1
ATOM 924 O O . ALA A 1 114 ? 2.249 7.577 -13.860 1.00 98.00 114 ALA A O 1
ATOM 925 N N . ALA A 1 115 ? 3.879 9.124 -13.870 1.00 98.00 115 ALA A N 1
ATOM 926 C CA . ALA A 1 115 ? 3.062 10.188 -14.452 1.00 98.00 115 ALA A CA 1
ATOM 927 C C . ALA A 1 115 ? 2.559 9.832 -15.861 1.00 98.00 115 ALA A C 1
ATOM 929 O O . ALA A 1 115 ? 1.404 10.098 -16.182 1.00 98.00 115 ALA A O 1
ATOM 930 N N . ALA A 1 116 ? 3.379 9.159 -16.676 1.00 97.94 116 ALA A N 1
ATOM 931 C CA . ALA A 1 116 ? 2.977 8.639 -17.986 1.00 97.94 116 ALA A CA 1
ATOM 932 C C . ALA A 1 116 ? 1.897 7.541 -17.906 1.00 97.94 116 ALA A C 1
ATOM 934 O O . ALA A 1 116 ? 1.310 7.181 -18.923 1.00 97.94 116 ALA A O 1
ATOM 935 N N . GLN A 1 117 ? 1.647 6.986 -16.718 1.00 98.12 117 GLN A N 1
ATOM 936 C CA . GLN A 1 117 ? 0.547 6.064 -16.425 1.00 98.12 117 GLN A CA 1
ATOM 937 C C . GLN A 1 117 ? -0.588 6.738 -15.630 1.00 98.12 117 GLN A C 1
ATOM 939 O O . GLN A 1 117 ? -1.435 6.038 -15.077 1.00 98.12 117 GLN A O 1
ATOM 944 N N . GLU A 1 118 ? -0.596 8.075 -15.554 1.00 97.88 118 GLU A N 1
ATOM 945 C CA . GLU A 1 118 ? -1.573 8.888 -14.812 1.00 97.88 118 GLU A CA 1
ATOM 946 C C . GLU A 1 118 ? -1.611 8.589 -13.302 1.00 97.88 118 GLU A C 1
ATOM 948 O O . GLU A 1 118 ? -2.621 8.800 -12.629 1.00 97.88 118 GLU A O 1
ATOM 953 N N . MET A 1 119 ? -0.497 8.099 -12.749 1.00 98.44 119 MET A N 1
ATOM 954 C CA . MET A 1 119 ? -0.373 7.782 -11.330 1.00 98.44 119 MET A CA 1
ATOM 955 C C . MET A 1 119 ? 0.367 8.881 -10.571 1.00 98.44 119 MET A C 1
ATOM 957 O O . MET A 1 119 ? 1.419 9.365 -10.989 1.00 98.44 119 MET A O 1
ATOM 961 N N . GLN A 1 120 ? -0.163 9.235 -9.405 1.00 97.94 120 GLN A N 1
ATOM 962 C CA . GLN A 1 120 ? 0.455 10.168 -8.473 1.00 97.94 120 GLN A CA 1
ATOM 963 C C . GLN A 1 120 ? 1.517 9.455 -7.619 1.00 97.94 120 GLN A C 1
ATOM 965 O O . GLN A 1 120 ? 1.249 8.368 -7.097 1.00 97.94 120 GLN A O 1
ATOM 970 N N . PRO A 1 121 ? 2.710 10.045 -7.424 1.00 97.38 121 PRO A N 1
ATOM 971 C CA . PRO A 1 121 ? 3.695 9.513 -6.490 1.00 97.38 121 PRO A CA 1
ATOM 972 C C . PRO A 1 121 ? 3.149 9.478 -5.059 1.00 97.38 121 PRO A C 1
ATOM 974 O O . PRO A 1 121 ? 2.628 10.475 -4.565 1.00 97.38 121 PRO A O 1
ATOM 977 N N . LEU A 1 122 ? 3.313 8.347 -4.377 1.00 98.31 122 LEU A N 1
ATOM 978 C CA . LEU A 1 122 ? 2.845 8.141 -3.012 1.00 98.31 122 LEU A CA 1
ATOM 979 C C . LEU A 1 122 ? 4.009 7.857 -2.055 1.00 98.31 122 LEU A C 1
ATOM 981 O O . LEU A 1 122 ? 4.575 6.762 -2.041 1.00 98.31 122 LEU A O 1
ATOM 985 N N . GLY A 1 123 ? 4.333 8.840 -1.215 1.00 97.19 123 GLY A N 1
ATOM 986 C CA . GLY A 1 123 ? 5.246 8.687 -0.079 1.00 97.19 123 GLY A CA 1
ATOM 987 C C . GLY A 1 123 ? 4.540 8.229 1.202 1.00 97.19 123 GLY A C 1
ATOM 988 O O . GLY A 1 123 ? 3.426 7.700 1.167 1.00 97.19 123 GLY A O 1
ATOM 989 N N . TRP A 1 124 ? 5.193 8.447 2.342 1.00 98.38 124 TRP A N 1
ATOM 990 C CA . TRP A 1 124 ? 4.615 8.289 3.677 1.00 98.38 124 TRP A CA 1
ATOM 991 C C . TRP A 1 124 ? 5.221 9.307 4.650 1.00 98.38 124 TRP A C 1
ATOM 993 O O . TRP A 1 124 ? 6.324 9.807 4.432 1.00 98.38 124 TRP A O 1
ATOM 1003 N N . SER A 1 125 ? 4.501 9.601 5.731 1.00 98.06 125 SER A N 1
ATOM 1004 C CA . SER A 1 125 ? 4.969 10.457 6.832 1.00 98.06 125 SER A CA 1
ATOM 1005 C C . SER A 1 125 ? 5.099 9.696 8.150 1.00 98.06 125 SER A C 1
ATOM 1007 O O . SER A 1 125 ? 5.735 10.185 9.079 1.00 98.06 125 SER A O 1
ATOM 1009 N N . VAL A 1 126 ? 4.496 8.505 8.235 1.00 98.62 126 VAL A N 1
ATOM 1010 C CA . VAL A 1 126 ? 4.570 7.620 9.394 1.00 98.62 126 VAL A CA 1
ATOM 1011 C C . VAL A 1 126 ? 5.104 6.260 8.960 1.00 98.62 126 VAL A C 1
ATOM 1013 O O . VAL A 1 126 ? 4.436 5.544 8.217 1.00 98.62 126 VAL A O 1
ATOM 1016 N N . ASP A 1 127 ? 6.282 5.898 9.465 1.00 98.56 127 ASP A N 1
ATOM 1017 C CA . ASP A 1 127 ? 6.911 4.591 9.270 1.00 98.56 127 ASP A CA 1
ATOM 1018 C C . ASP A 1 127 ? 7.132 3.895 10.622 1.00 98.56 127 ASP A C 1
ATOM 1020 O O . ASP A 1 127 ? 8.059 4.231 11.381 1.00 98.56 127 ASP A O 1
ATOM 1024 N N . PRO A 1 128 ? 6.279 2.921 10.973 1.00 98.19 128 PRO A N 1
ATOM 1025 C CA . PRO A 1 128 ? 6.444 2.129 12.168 1.00 98.19 128 PRO A CA 1
ATOM 1026 C C . PRO A 1 128 ? 7.401 0.954 11.981 1.00 98.19 128 PRO A C 1
ATOM 1028 O O . PRO A 1 128 ? 7.616 0.251 12.967 1.00 98.19 128 PRO A O 1
ATOM 1031 N N . ARG A 1 129 ? 7.970 0.750 10.785 1.00 98.00 129 ARG A N 1
ATOM 1032 C CA . ARG A 1 129 ? 8.827 -0.370 10.372 1.00 98.00 129 ARG A CA 1
ATOM 1033 C C . ARG A 1 129 ? 8.280 -1.732 10.774 1.00 98.00 129 ARG A C 1
ATOM 1035 O O . ARG A 1 129 ? 8.975 -2.545 11.375 1.00 98.00 129 ARG A O 1
ATOM 1042 N N . ASP A 1 130 ? 7.006 -1.971 10.490 1.00 98.38 130 ASP A N 1
ATOM 1043 C CA . ASP A 1 130 ? 6.310 -3.216 10.829 1.00 98.38 130 ASP A CA 1
ATOM 1044 C C . ASP A 1 130 ? 6.877 -4.458 10.111 1.00 98.38 130 ASP A C 1
ATOM 1046 O O . ASP A 1 130 ? 6.594 -5.582 10.518 1.00 98.38 130 ASP A O 1
ATOM 1050 N N . TRP A 1 131 ? 7.717 -4.251 9.094 1.00 96.88 131 TRP A N 1
ATOM 1051 C CA . TRP A 1 131 ? 8.461 -5.278 8.363 1.00 96.88 131 TRP A CA 1
ATOM 1052 C C . TRP A 1 131 ? 9.737 -5.776 9.031 1.00 96.88 131 TRP A C 1
ATOM 1054 O O . TRP A 1 131 ? 10.237 -6.839 8.658 1.00 96.88 131 TRP A O 1
ATOM 1064 N N . GLU A 1 132 ? 10.261 -5.064 10.027 1.00 96.88 132 GLU A N 1
ATOM 1065 C CA . GLU A 1 132 ? 11.452 -5.512 10.742 1.00 96.88 132 GLU A CA 1
ATOM 1066 C C . GLU A 1 132 ? 11.159 -6.798 11.538 1.00 96.88 132 GLU A C 1
ATOM 1068 O O . GLU A 1 132 ? 10.162 -6.923 12.262 1.00 96.88 132 GLU A O 1
ATOM 1073 N N . ARG A 1 133 ? 12.073 -7.771 11.457 1.00 93.62 133 ARG A N 1
ATOM 1074 C CA . ARG A 1 133 ? 11.980 -9.009 12.240 1.00 93.62 133 ARG A CA 1
ATOM 1075 C C . ARG A 1 133 ? 11.960 -8.687 13.739 1.00 93.62 133 ARG A C 1
ATOM 1077 O O . ARG A 1 133 ? 12.775 -7.916 14.232 1.00 93.62 133 ARG A O 1
ATOM 1084 N N . GLY A 1 134 ? 11.057 -9.333 14.476 1.00 93.62 134 GLY A N 1
ATOM 1085 C CA . GLY A 1 134 ? 10.958 -9.192 15.935 1.00 93.62 134 GLY A CA 1
ATOM 1086 C C . GLY A 1 134 ? 10.121 -8.000 16.407 1.00 93.62 134 GLY A C 1
ATOM 1087 O O . GLY A 1 134 ? 9.979 -7.797 17.614 1.00 93.62 134 GLY A O 1
ATOM 1088 N N . ARG A 1 135 ? 9.512 -7.227 15.497 1.00 95.88 135 ARG A N 1
ATOM 1089 C CA . ARG A 1 135 ? 8.536 -6.205 15.884 1.00 95.88 135 ARG A CA 1
ATOM 1090 C C . ARG A 1 135 ? 7.292 -6.828 16.510 1.00 95.88 135 ARG A C 1
ATOM 1092 O O . ARG A 1 135 ? 6.747 -7.812 16.019 1.00 95.88 135 ARG A O 1
ATOM 1099 N N . SER A 1 136 ? 6.819 -6.212 17.591 1.00 98.38 136 SER A N 1
ATOM 1100 C CA . SER A 1 136 ? 5.560 -6.566 1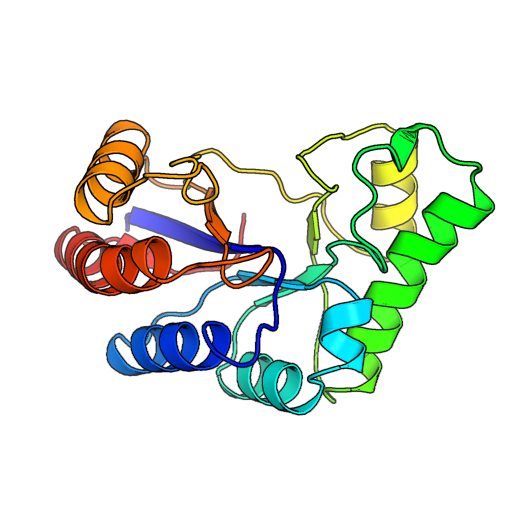8.240 1.00 98.38 136 SER A CA 1
ATOM 1101 C C . SER A 1 136 ? 4.461 -5.586 17.846 1.00 98.38 136 SER A C 1
ATOM 1103 O O . SER A 1 136 ? 4.724 -4.422 17.538 1.00 98.38 136 SER A O 1
ATOM 1105 N N . ALA A 1 137 ? 3.205 -6.025 17.930 1.00 98.62 137 ALA A N 1
ATOM 1106 C CA . ALA A 1 137 ? 2.054 -5.159 17.678 1.00 98.62 137 ALA A CA 1
ATOM 1107 C C . ALA A 1 137 ? 2.096 -3.880 18.533 1.00 98.62 137 ALA A C 1
ATOM 1109 O O . ALA A 1 137 ? 1.863 -2.778 18.043 1.00 98.62 137 ALA A O 1
ATOM 1110 N N . ALA A 1 138 ? 2.478 -4.012 19.806 1.00 98.62 138 ALA A N 1
ATOM 1111 C CA . ALA A 1 138 ? 2.589 -2.882 20.716 1.00 98.62 138 ALA A CA 1
ATOM 1112 C C . ALA A 1 138 ? 3.688 -1.888 20.297 1.00 98.62 138 ALA A C 1
ATOM 1114 O O . ALA A 1 138 ? 3.501 -0.682 20.455 1.00 98.62 138 ALA A O 1
ATOM 1115 N N . SER A 1 139 ? 4.828 -2.351 19.761 1.00 98.62 139 SER A N 1
ATOM 1116 C CA . SER A 1 139 ? 5.875 -1.435 19.286 1.00 98.62 139 SER A CA 1
ATOM 1117 C C . SER A 1 139 ? 5.471 -0.706 18.007 1.00 98.62 139 SER A C 1
ATOM 1119 O O . SER A 1 139 ? 5.744 0.490 17.901 1.00 98.62 139 SER A O 1
ATOM 1121 N N . ILE A 1 140 ? 4.761 -1.383 17.098 1.00 98.88 140 ILE A N 1
ATOM 1122 C CA . ILE A 1 140 ? 4.176 -0.783 15.889 1.00 98.88 140 ILE A CA 1
ATOM 1123 C C . ILE A 1 140 ? 3.196 0.328 16.282 1.00 98.88 140 ILE A C 1
ATOM 1125 O O . ILE A 1 140 ? 3.388 1.475 15.887 1.00 98.88 140 ILE A O 1
ATOM 1129 N N . VAL A 1 141 ? 2.209 0.028 17.136 1.00 98.88 141 VAL A N 1
ATOM 1130 C CA . VAL A 1 141 ? 1.199 1.004 17.589 1.00 98.88 141 VAL A CA 1
ATOM 1131 C C . VAL A 1 141 ? 1.849 2.222 18.249 1.00 98.88 141 VAL A C 1
ATOM 1133 O O . VAL A 1 141 ? 1.517 3.356 17.910 1.00 98.88 141 VAL A O 1
ATOM 1136 N N . ARG A 1 142 ? 2.810 2.011 19.161 1.00 98.69 142 ARG A N 1
ATOM 1137 C CA . ARG A 1 142 ? 3.529 3.122 19.807 1.00 98.69 142 ARG A CA 1
ATOM 1138 C C . ARG A 1 142 ? 4.271 3.993 18.797 1.00 98.69 142 ARG A C 1
ATOM 1140 O O . ARG A 1 142 ? 4.265 5.210 18.943 1.00 98.69 142 ARG A O 1
ATOM 1147 N N . GLN A 1 143 ? 4.927 3.389 17.806 1.00 98.69 143 GLN A N 1
ATOM 1148 C CA . GLN A 1 143 ? 5.685 4.139 16.806 1.00 98.69 143 GLN A CA 1
ATOM 1149 C C . GLN A 1 143 ? 4.766 4.941 15.880 1.00 98.69 143 GLN A C 1
ATOM 1151 O O . GLN A 1 143 ? 5.105 6.079 15.572 1.00 98.69 143 GLN A O 1
ATOM 1156 N N . VAL A 1 144 ? 3.593 4.402 15.520 1.00 98.69 144 VAL A N 1
ATOM 1157 C CA . VAL A 1 144 ? 2.577 5.163 14.779 1.00 98.69 144 VAL A CA 1
ATOM 1158 C C . VAL A 1 144 ? 2.162 6.400 15.568 1.00 98.69 144 VAL A C 1
ATOM 1160 O O . VAL A 1 144 ? 2.305 7.505 15.061 1.00 98.69 144 VAL A O 1
ATOM 1163 N N . HIS A 1 145 ? 1.731 6.249 16.826 1.00 98.31 145 HIS A N 1
ATOM 1164 C CA . HIS A 1 145 ? 1.280 7.390 17.640 1.00 98.31 145 HIS A CA 1
ATOM 1165 C C . HIS A 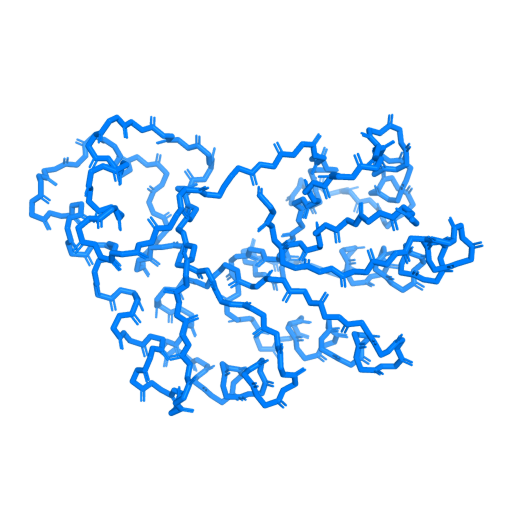1 145 ? 2.353 8.457 17.858 1.00 98.31 145 HIS A C 1
ATOM 1167 O O . HIS A 1 145 ? 2.020 9.632 17.938 1.00 98.31 145 HIS A O 1
ATOM 1173 N N . ARG A 1 146 ? 3.635 8.073 17.923 1.00 98.25 146 ARG A N 1
ATOM 1174 C CA . ARG A 1 146 ? 4.745 9.031 18.053 1.00 98.25 146 ARG A CA 1
ATOM 1175 C C . ARG A 1 146 ? 4.931 9.933 16.836 1.00 98.25 146 ARG A C 1
ATOM 1177 O O . ARG A 1 146 ? 5.408 11.047 16.999 1.00 98.25 146 ARG A O 1
ATOM 1184 N N . GLN A 1 147 ? 4.626 9.438 15.640 1.00 98.12 147 GLN A N 1
ATOM 1185 C CA . GLN A 1 147 ? 4.831 10.170 14.384 1.00 98.12 147 GLN A CA 1
ATOM 1186 C C . GLN A 1 147 ? 3.531 10.777 13.840 1.00 98.12 147 GLN A C 1
ATOM 1188 O O . GLN A 1 147 ? 3.556 11.552 12.890 1.00 98.12 147 GLN A O 1
ATOM 1193 N N . LEU A 1 148 ? 2.390 10.390 14.410 1.00 97.56 148 LEU A N 1
ATOM 1194 C CA . LEU A 1 148 ? 1.075 10.719 13.894 1.00 97.56 148 LEU A CA 1
ATOM 1195 C C . LEU A 1 148 ? 0.778 12.221 13.978 1.00 97.56 148 LEU A C 1
ATOM 1197 O O . LEU A 1 148 ? 0.802 12.818 15.053 1.00 97.56 148 LEU A O 1
ATOM 1201 N N . ALA A 1 149 ? 0.356 12.784 12.852 1.00 95.75 149 ALA A N 1
ATOM 1202 C CA . ALA A 1 149 ? -0.236 14.112 12.749 1.00 95.75 149 ALA A CA 1
ATOM 1203 C C . ALA A 1 149 ? -1.479 14.080 11.837 1.00 95.75 149 ALA A C 1
ATOM 1205 O O . ALA A 1 149 ? -1.589 13.190 10.986 1.00 95.75 149 ALA A O 1
ATOM 1206 N N . PRO A 1 150 ? -2.419 15.038 11.954 1.00 95.31 150 PRO A N 1
ATOM 1207 C CA . PRO A 1 150 ? -3.459 15.225 10.943 1.00 95.31 150 PRO A CA 1
ATOM 1208 C C . PRO A 1 150 ? -2.840 15.340 9.543 1.00 95.31 150 PRO A C 1
ATOM 1210 O O . PRO A 1 150 ? -1.877 16.075 9.357 1.00 95.31 150 PRO A O 1
ATOM 1213 N N . GLY A 1 151 ? -3.369 14.595 8.576 1.00 95.69 151 GLY A N 1
ATOM 1214 C CA . GLY A 1 151 ? -2.812 14.501 7.225 1.00 95.69 151 GLY A CA 1
ATOM 1215 C C . GLY A 1 151 ? -1.808 13.368 7.019 1.00 95.69 151 GLY A C 1
ATOM 1216 O O . GLY A 1 151 ? -1.334 13.180 5.905 1.00 95.69 151 GLY A O 1
ATOM 1217 N N . SER A 1 152 ? -1.475 12.603 8.064 1.00 97.56 152 SER A N 1
ATOM 1218 C CA . SER A 1 152 ? -0.439 11.575 7.962 1.00 97.56 152 SER A CA 1
ATOM 1219 C C . SER A 1 152 ? -0.795 10.441 7.004 1.00 97.56 152 SER A C 1
ATOM 1221 O O . SER A 1 152 ? -1.914 9.922 7.014 1.00 97.56 152 SER A O 1
ATOM 1223 N N . VAL A 1 153 ? 0.218 9.997 6.259 1.00 98.69 153 VAL A N 1
ATOM 1224 C CA . VAL A 1 153 ? 0.195 8.774 5.453 1.00 98.69 153 VAL A CA 1
ATOM 1225 C C . VAL A 1 153 ? 0.981 7.701 6.202 1.00 98.69 153 VAL A C 1
ATOM 1227 O O . VAL A 1 153 ? 2.197 7.817 6.372 1.00 98.69 153 VAL A O 1
ATOM 1230 N N . ILE A 1 154 ? 0.271 6.681 6.681 1.00 98.88 154 ILE A N 1
ATOM 1231 C CA . ILE A 1 154 ? 0.808 5.586 7.490 1.00 98.88 154 ILE A CA 1
ATOM 1232 C C . ILE A 1 154 ? 1.196 4.427 6.576 1.00 98.88 154 ILE A C 1
ATOM 1234 O O . ILE A 1 154 ? 0.328 3.847 5.922 1.00 98.88 154 ILE A O 1
ATOM 1238 N N . LEU A 1 155 ? 2.484 4.083 6.562 1.00 98.88 155 LEU A N 1
ATOM 1239 C CA . LEU A 1 155 ? 3.021 2.901 5.892 1.00 98.88 155 LEU A CA 1
ATOM 1240 C C . LEU A 1 155 ? 2.897 1.671 6.801 1.00 98.88 155 LEU A C 1
ATOM 1242 O O . LEU A 1 155 ? 3.376 1.676 7.934 1.00 98.88 155 LEU A O 1
ATOM 1246 N N . LEU A 1 156 ? 2.261 0.619 6.299 1.00 98.88 156 LEU A N 1
ATOM 1247 C CA . LEU A 1 156 ? 2.215 -0.725 6.874 1.00 98.88 156 LEU A CA 1
ATOM 1248 C C . LEU A 1 156 ? 2.262 -1.747 5.734 1.00 98.88 156 LEU A C 1
ATOM 1250 O O . LEU A 1 156 ? 2.157 -1.375 4.571 1.00 98.88 156 LEU A O 1
ATOM 1254 N N . HIS A 1 157 ? 2.377 -3.032 6.059 1.00 98.88 157 HIS A N 1
ATOM 1255 C CA . HIS A 1 157 ? 2.482 -4.095 5.060 1.00 98.88 157 HIS A CA 1
ATOM 1256 C C . HIS A 1 157 ? 1.513 -5.243 5.359 1.00 98.88 157 HIS A C 1
ATOM 1258 O O . HIS A 1 157 ? 1.421 -5.716 6.498 1.00 98.88 157 HIS A O 1
ATOM 1264 N N . ASP A 1 158 ? 0.830 -5.747 4.332 1.00 98.56 158 ASP A N 1
ATOM 1265 C CA . ASP A 1 158 ? 0.093 -7.015 4.392 1.00 98.56 158 ASP A CA 1
ATOM 1266 C C . ASP A 1 158 ? 0.746 -8.135 3.568 1.00 98.56 158 ASP A C 1
ATOM 1268 O O . ASP A 1 158 ? 0.349 -9.291 3.723 1.00 98.56 158 ASP A O 1
ATOM 1272 N N . GLY A 1 159 ? 1.789 -7.838 2.784 1.00 97.38 159 GLY A N 1
ATOM 1273 C CA . GLY A 1 159 ? 2.633 -8.823 2.100 1.00 97.38 159 GLY A CA 1
ATOM 1274 C C . GLY A 1 159 ? 4.093 -8.840 2.563 1.00 97.38 159 GLY A C 1
ATOM 1275 O O . GLY A 1 159 ? 4.416 -8.415 3.667 1.00 97.38 159 GLY A O 1
ATOM 1276 N N . GLY A 1 160 ? 4.991 -9.417 1.759 1.00 95.12 160 GLY A N 1
ATOM 1277 C CA . GLY A 1 160 ? 6.438 -9.367 2.028 1.00 95.12 160 GLY A CA 1
ATOM 1278 C C . GLY A 1 160 ? 6.917 -10.183 3.243 1.00 95.12 160 GLY A C 1
ATOM 1279 O O . GLY A 1 160 ? 7.890 -9.809 3.894 1.00 95.12 160 GLY A O 1
ATOM 1280 N N . GLY A 1 161 ? 6.220 -11.261 3.620 1.00 95.88 161 GLY A N 1
ATOM 1281 C CA . GLY A 1 161 ? 6.607 -12.156 4.722 1.00 95.88 161 GLY A CA 1
ATOM 1282 C C . GLY A 1 161 ? 5.568 -12.245 5.843 1.00 95.88 161 GLY A C 1
ATOM 1283 O O . GLY A 1 161 ? 4.371 -12.109 5.610 1.00 95.88 161 GLY A O 1
ATOM 1284 N N . ASN A 1 162 ? 6.006 -12.521 7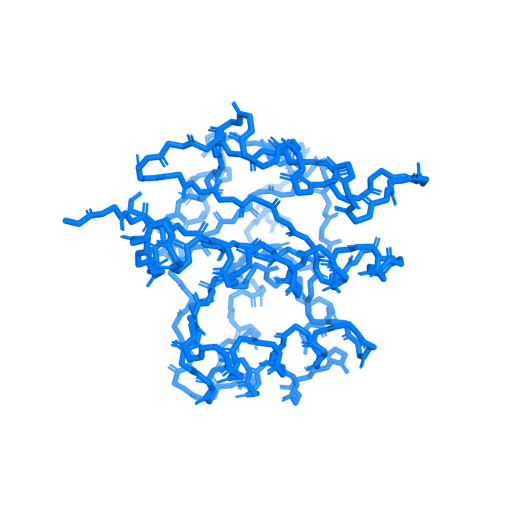.076 1.00 97.44 162 ASN A N 1
ATOM 1285 C CA . ASN A 1 162 ? 5.095 -12.687 8.213 1.00 97.44 162 ASN A CA 1
ATOM 1286 C C . ASN A 1 162 ? 4.554 -11.336 8.712 1.00 97.44 162 ASN A C 1
ATOM 1288 O O . ASN A 1 162 ? 5.297 -10.556 9.303 1.00 97.44 162 ASN A O 1
ATOM 1292 N N . ARG A 1 163 ? 3.240 -11.115 8.563 1.00 98.31 163 ARG A N 1
ATOM 1293 C CA . ARG A 1 163 ? 2.534 -9.883 8.965 1.00 98.31 163 ARG A CA 1
ATOM 1294 C C . ARG A 1 163 ? 1.585 -10.043 10.145 1.00 98.31 163 ARG A C 1
ATOM 1296 O O . ARG A 1 163 ? 0.689 -9.227 10.352 1.00 98.31 163 ARG A O 1
ATOM 1303 N N . ALA A 1 164 ? 1.792 -11.066 10.975 1.00 98.50 164 ALA A N 1
ATOM 1304 C CA . ALA A 1 164 ? 0.962 -11.285 12.160 1.00 98.50 164 ALA A CA 1
ATOM 1305 C C . ALA A 1 164 ? 0.996 -10.085 13.129 1.00 98.50 164 ALA A C 1
ATOM 1307 O O . ALA A 1 164 ? -0.043 -9.693 13.663 1.00 98.50 164 ALA A O 1
ATOM 1308 N N . ALA A 1 165 ? 2.170 -9.473 13.323 1.00 98.62 165 ALA A N 1
ATOM 1309 C CA . ALA A 1 165 ? 2.318 -8.298 14.181 1.00 98.62 165 ALA A CA 1
ATOM 1310 C C . ALA A 1 165 ? 1.577 -7.073 13.619 1.00 98.62 165 ALA A C 1
ATOM 1312 O O . ALA A 1 165 ? 0.937 -6.360 14.391 1.00 98.62 165 ALA A O 1
ATOM 1313 N N . THR A 1 166 ? 1.600 -6.867 12.298 1.00 98.75 166 THR A N 1
ATOM 1314 C CA . THR A 1 166 ? 0.858 -5.791 11.623 1.00 98.75 166 THR A CA 1
ATOM 1315 C C . THR A 1 166 ? -0.647 -5.964 11.787 1.00 98.75 166 THR A C 1
ATOM 1317 O O . THR A 1 166 ? -1.323 -5.039 12.230 1.00 98.75 166 THR A O 1
ATOM 1320 N N . VAL A 1 167 ? -1.183 -7.164 11.534 1.00 98.81 167 VAL A N 1
ATOM 1321 C CA . VAL A 1 167 ? -2.616 -7.453 11.728 1.00 98.81 167 VAL A CA 1
ATOM 1322 C C . VAL A 1 167 ? -3.034 -7.216 13.185 1.00 98.81 167 VAL A C 1
ATOM 1324 O O . VAL A 1 167 ? -4.050 -6.571 13.454 1.00 98.81 167 VAL A O 1
ATOM 1327 N N . ALA A 1 168 ? -2.235 -7.690 14.145 1.00 98.81 168 ALA A N 1
ATOM 1328 C CA . ALA A 1 168 ? -2.494 -7.461 15.564 1.00 98.81 168 ALA A CA 1
ATOM 1329 C C . ALA A 1 168 ? -2.406 -5.970 15.946 1.00 98.81 168 ALA A C 1
ATOM 1331 O O . ALA A 1 168 ? -3.199 -5.505 16.764 1.00 98.81 168 ALA A O 1
ATOM 1332 N N . ALA A 1 169 ? -1.495 -5.205 15.335 1.00 98.88 169 ALA A N 1
ATOM 1333 C CA . ALA A 1 169 ? -1.400 -3.761 15.529 1.00 98.88 169 ALA A CA 1
ATOM 1334 C C . ALA A 1 169 ? -2.632 -3.033 14.978 1.00 98.88 169 ALA A C 1
ATOM 1336 O O . ALA A 1 169 ? -3.182 -2.180 15.669 1.00 98.88 169 ALA A O 1
ATOM 1337 N N . LEU A 1 170 ? -3.115 -3.396 13.785 1.00 98.88 170 LEU A N 1
ATOM 1338 C CA . LEU A 1 170 ? -4.306 -2.794 13.171 1.00 98.88 170 LEU A CA 1
ATOM 1339 C C . LEU A 1 170 ? -5.562 -2.971 14.028 1.00 98.88 170 LEU A C 1
ATOM 1341 O O . LEU A 1 170 ? -6.337 -2.025 14.171 1.00 98.88 170 LEU A O 1
ATOM 1345 N N . ARG A 1 171 ? -5.720 -4.137 14.672 1.00 98.75 171 ARG A N 1
ATOM 1346 C CA . ARG A 1 171 ? -6.824 -4.412 15.611 1.00 98.75 171 ARG A CA 1
ATOM 1347 C C . ARG A 1 171 ? -6.870 -3.420 16.783 1.00 98.75 171 ARG A C 1
ATOM 1349 O O . ARG A 1 171 ? -7.933 -3.182 17.345 1.00 98.75 171 ARG A O 1
ATOM 1356 N N . VAL A 1 172 ? -5.731 -2.832 17.143 1.00 98.81 172 VAL A N 1
ATOM 1357 C CA . VAL A 1 172 ? -5.618 -1.825 18.207 1.00 98.81 172 VAL A CA 1
ATOM 1358 C C . VAL A 1 172 ? -5.654 -0.406 17.637 1.00 98.81 172 VAL A C 1
ATOM 1360 O O . VAL A 1 172 ? -6.343 0.463 18.171 1.00 98.81 172 VAL A O 1
ATOM 1363 N N . LEU A 1 173 ? -4.923 -0.167 16.549 1.00 98.56 173 LEU A N 1
ATOM 1364 C CA . LEU A 1 173 ? -4.700 1.157 15.983 1.00 98.56 173 LEU A CA 1
ATOM 1365 C C . LEU A 1 173 ? -5.981 1.763 15.404 1.00 98.56 173 LEU A C 1
ATOM 1367 O O . LEU A 1 173 ? -6.304 2.903 15.726 1.00 98.56 173 LEU A O 1
ATOM 1371 N N . ILE A 1 174 ? -6.735 1.010 14.596 1.00 98.75 174 ILE A N 1
ATOM 1372 C CA . ILE A 1 174 ? -7.950 1.514 13.936 1.00 98.75 174 ILE A CA 1
ATOM 1373 C C . ILE A 1 174 ? -8.963 2.070 14.957 1.00 98.75 174 ILE A C 1
ATOM 1375 O O . ILE A 1 174 ? -9.315 3.249 14.854 1.00 98.75 174 ILE A O 1
ATOM 1379 N N . PRO A 1 175 ? -9.397 1.316 15.990 1.00 98.69 175 PRO A N 1
ATOM 1380 C CA . PRO A 1 175 ? -10.342 1.850 16.971 1.00 98.69 175 PRO A CA 1
ATOM 1381 C C . PRO A 1 175 ? -9.751 2.965 17.845 1.00 98.69 175 PRO A C 1
ATOM 1383 O O . PRO A 1 175 ? -10.504 3.784 18.369 1.00 98.69 175 PRO A O 1
ATOM 1386 N N . GLN A 1 176 ? -8.429 3.026 18.043 1.00 98.25 176 GLN A N 1
ATOM 1387 C CA . GLN A 1 176 ? -7.796 4.157 18.733 1.00 98.25 176 GLN A CA 1
ATOM 1388 C C . GLN A 1 176 ? -7.885 5.444 17.908 1.00 98.25 176 GLN A C 1
ATOM 1390 O O . GLN A 1 176 ? -8.275 6.478 18.446 1.00 98.25 176 GLN A O 1
ATOM 1395 N N . LEU A 1 177 ? -7.578 5.373 16.610 1.00 98.25 177 LEU A N 1
ATOM 1396 C CA . LEU A 1 177 ? -7.659 6.515 15.698 1.00 98.25 177 LEU A CA 1
ATOM 1397 C C . LEU A 1 177 ? -9.099 7.026 15.566 1.00 98.25 177 LEU A C 1
ATOM 1399 O O . LEU A 1 177 ? -9.332 8.228 15.690 1.00 98.25 177 LEU A O 1
ATOM 1403 N N . LEU A 1 178 ? -10.072 6.120 15.418 1.00 98.19 178 LEU A N 1
ATOM 1404 C CA . LEU A 1 178 ? -11.493 6.480 15.366 1.00 98.19 178 LEU A CA 1
ATOM 1405 C C . LEU A 1 178 ? -11.967 7.174 16.651 1.00 98.19 178 LEU A C 1
ATOM 1407 O O . LEU A 1 178 ? -12.621 8.211 16.578 1.00 98.19 178 LEU A O 1
ATOM 1411 N N . ARG A 1 179 ? -11.601 6.662 17.838 1.00 97.62 179 ARG A N 1
ATOM 1412 C CA . ARG A 1 179 ? -11.923 7.316 19.125 1.00 97.62 179 ARG A CA 1
ATOM 1413 C C . ARG A 1 179 ? -11.239 8.668 19.286 1.00 97.62 179 ARG A C 1
ATOM 1415 O O . ARG A 1 179 ? -11.793 9.570 19.902 1.00 97.62 179 ARG A O 1
ATOM 1422 N N . ALA A 1 180 ? -10.058 8.823 18.700 1.00 96.25 180 ALA A N 1
ATOM 1423 C CA . ALA A 1 180 ? -9.393 10.107 18.566 1.00 96.25 180 ALA A CA 1
ATOM 1424 C C . ALA A 1 180 ? -9.976 10.952 17.412 1.00 96.25 180 ALA A C 1
ATOM 1426 O O . ALA A 1 180 ? -9.364 11.930 17.005 1.00 96.25 180 ALA A O 1
ATOM 1427 N N . GLY A 1 181 ? -11.145 10.642 16.855 1.00 96.94 181 GLY A N 1
ATOM 1428 C CA . GLY A 1 181 ? -11.812 11.492 15.863 1.00 96.94 181 GLY A CA 1
ATOM 1429 C C . GLY A 1 181 ? -11.052 11.654 14.543 1.00 96.94 181 GLY A C 1
ATOM 1430 O O . GLY A 1 181 ? -11.228 12.671 13.867 1.00 96.94 181 GLY A O 1
ATOM 1431 N N . TYR A 1 182 ? -10.184 10.698 14.195 1.00 97.81 182 TYR A N 1
ATOM 1432 C CA . TYR A 1 182 ? -9.596 10.616 12.862 1.00 97.81 182 TYR A CA 1
ATOM 1433 C C . TYR A 1 182 ? -10.569 9.951 11.886 1.00 97.81 182 TYR A C 1
ATOM 1435 O O . TYR A 1 182 ? -11.118 8.888 12.171 1.00 97.81 182 TYR A O 1
ATOM 1443 N N . SER A 1 183 ? -10.739 10.551 10.711 1.00 97.31 183 SER A N 1
ATOM 1444 C CA . SER A 1 183 ? -11.328 9.911 9.539 1.00 97.31 183 SER A CA 1
ATOM 1445 C C . SER A 1 183 ? -10.244 9.280 8.661 1.00 97.31 183 SER A C 1
ATOM 1447 O O . SER A 1 183 ? -9.092 9.717 8.652 1.00 97.31 183 SER A O 1
ATOM 1449 N N . PHE A 1 184 ? -10.626 8.250 7.907 1.00 98.12 184 PHE A N 1
ATOM 1450 C CA . PHE A 1 184 ? -9.750 7.539 6.977 1.00 98.12 184 PHE A CA 1
ATOM 1451 C C . PHE A 1 184 ? -10.110 7.910 5.541 1.00 98.12 184 PHE A C 1
ATOM 1453 O O . PHE A 1 184 ? -11.289 7.922 5.178 1.00 98.12 184 PHE A O 1
ATOM 1460 N N . GLY A 1 185 ? -9.107 8.189 4.715 1.00 96.88 185 GLY A N 1
ATOM 1461 C CA . GLY A 1 185 ? -9.317 8.542 3.312 1.00 96.88 185 GLY A CA 1
ATOM 1462 C C . GLY A 1 185 ? -8.097 8.271 2.434 1.00 96.88 185 GLY A C 1
ATOM 1463 O O . GLY A 1 185 ? -7.104 7.726 2.923 1.00 96.88 185 GLY A O 1
ATOM 1464 N N . PRO A 1 186 ? -8.183 8.623 1.144 1.00 95.75 186 PRO A N 1
ATOM 1465 C CA . PRO A 1 186 ? -7.094 8.413 0.203 1.00 95.75 186 PRO A CA 1
ATOM 1466 C C . PRO A 1 186 ? -5.961 9.412 0.463 1.00 95.75 186 PRO A C 1
ATOM 1468 O O . PRO A 1 186 ? -6.263 10.529 0.880 1.00 95.75 186 PRO A O 1
ATOM 1471 N N . PRO A 1 187 ? -4.694 9.058 0.192 1.00 93.00 187 PRO A N 1
ATOM 1472 C CA . PRO A 1 187 ? -3.577 9.996 0.254 1.00 93.00 187 PRO A CA 1
ATOM 1473 C C . PRO A 1 187 ? -3.896 11.314 -0.468 1.00 93.00 187 PRO A C 1
ATOM 1475 O O . PRO A 1 187 ? -4.437 11.286 -1.579 1.00 93.00 187 PRO A O 1
ATOM 1478 N N . ALA A 1 188 ? -3.596 12.434 0.195 1.00 78.50 188 ALA A N 1
ATOM 1479 C CA . ALA A 1 188 ? -3.804 13.793 -0.302 1.00 78.50 188 ALA A CA 1
ATOM 1480 C C . ALA A 1 188 ? -2.538 14.342 -0.964 1.00 78.50 188 ALA A C 1
ATOM 1482 O O . ALA A 1 188 ? -1.435 13.963 -0.502 1.00 78.50 188 ALA A O 1
#